Protein AF-A0A2H9ZWW2-F1 (afdb_monomer)

pLDDT: mean 85.23, std 13.48, range [45.06, 98.12]

Radius of gyration: 64.16 Å; Cα contacts (8 Å, |Δi|>4): 33; chains: 1; bounding box: 89×17×191 Å

Foldseek 3Di:
DAPVVVVVLVVVLVVLVVLLVVDDLVNLCVVPVVDDPVVSVVVVVVVNVVSVVVSVVVNVVVVVVCVVVVVVVVNVVVVVVVVVVVVVVVVVVVVVVVVVVVVVVVVVVVVVVVVVVVVVVVVVVVVVVVVVVVVVVCVVVDPVVVVVVVVVVVVVVVVVVVVVVVVVVVVVVVVVVVVVVVDDDD

Organism: NCBI:txid1088818

Mean predicted aligned error: 17.19 Å

Secondary structure (DSSP, 8-state):
--HHHHHHHHHHHHHHHGGGGSS-HHHHHHHTTTS-HHHHHHHHHHHHHHHHHHHHHHHHHHHHHHHHTTHHHHHHHHHHHHHHHHHHHHHHHHHHHHHHHHHHHHHHHHHHHHHHHHHHHHHHHHHHHHHHHHHHHHHHT-HHHHHHHHHHHHHHHHHHHHHHHHHHHHHHHHHHHHHHTT----

Structure (mmCIF, N/CA/C/O backbone):
data_AF-A0A2H9ZWW2-F1
#
_entry.id   AF-A0A2H9ZWW2-F1
#
loop_
_atom_site.group_PDB
_atom_site.id
_atom_site.type_symbol
_atom_site.label_atom_id
_atom_site.label_alt_id
_atom_site.label_comp_id
_atom_site.label_asym_id
_atom_site.label_entity_id
_atom_site.label_seq_id
_atom_site.pdbx_PDB_ins_code
_atom_site.Cartn_x
_atom_site.Cartn_y
_atom_site.Cartn_z
_atom_site.occupancy
_atom_site.B_iso_or_equiv
_atom_site.auth_seq_id
_atom_site.auth_comp_id
_atom_site.auth_asym_id
_atom_site.auth_atom_id
_atom_site.pdbx_PDB_model_num
ATOM 1 N N . MET A 1 1 ? -6.028 8.266 -13.340 1.00 62.19 1 MET A N 1
ATOM 2 C CA . MET A 1 1 ? -4.595 8.023 -13.589 1.00 62.19 1 MET A CA 1
ATOM 3 C C . MET A 1 1 ? -3.943 7.743 -12.260 1.00 62.19 1 MET A C 1
ATOM 5 O O . MET A 1 1 ? -3.610 8.671 -11.531 1.00 62.19 1 MET A O 1
ATOM 9 N N . SER A 1 2 ? -3.840 6.458 -11.959 1.00 81.00 2 SER A N 1
ATOM 10 C CA . SER A 1 2 ? -3.313 5.947 -10.711 1.00 81.00 2 SER A CA 1
ATOM 11 C C . SER A 1 2 ? -1.908 6.455 -10.416 1.00 81.00 2 SER A C 1
ATOM 13 O O . SER A 1 2 ? -1.050 6.492 -11.306 1.00 81.00 2 SER A O 1
ATOM 15 N N . SER A 1 3 ? -1.674 6.804 -9.151 1.00 85.81 3 SER A N 1
ATOM 16 C CA . SER A 1 3 ? -0.364 7.227 -8.640 1.00 85.81 3 SER A CA 1
ATOM 17 C C . SER A 1 3 ? 0.725 6.189 -8.948 1.00 85.81 3 SER A C 1
ATOM 19 O O . SER A 1 3 ? 1.793 6.529 -9.457 1.00 85.81 3 SER A O 1
ATOM 21 N N . GLN A 1 4 ? 0.399 4.906 -8.787 1.00 87.81 4 GLN A N 1
ATOM 22 C CA . GLN A 1 4 ? 1.305 3.782 -9.029 1.00 87.81 4 GLN A CA 1
ATOM 23 C C . GLN A 1 4 ? 1.720 3.646 -10.499 1.00 87.81 4 GLN A C 1
ATOM 25 O O . GLN A 1 4 ? 2.872 3.332 -10.802 1.00 87.81 4 GLN A O 1
ATOM 30 N N . PHE A 1 5 ? 0.800 3.899 -11.436 1.00 90.62 5 PHE A N 1
ATOM 31 C CA . PHE A 1 5 ? 1.134 3.839 -12.859 1.00 90.62 5 PHE A CA 1
ATOM 32 C C . PHE A 1 5 ? 2.065 4.992 -13.261 1.00 90.62 5 PHE A C 1
ATOM 34 O O . PHE A 1 5 ? 2.992 4.804 -14.053 1.00 90.62 5 PHE A O 1
ATOM 41 N N . ILE A 1 6 ? 1.838 6.191 -12.717 1.00 91.94 6 ILE A N 1
ATOM 42 C CA . ILE A 1 6 ? 2.705 7.350 -12.970 1.00 91.94 6 ILE A CA 1
ATOM 43 C C . ILE A 1 6 ? 4.135 7.038 -12.514 1.00 91.94 6 ILE A C 1
ATOM 45 O O . ILE A 1 6 ? 5.087 7.298 -13.258 1.00 91.94 6 ILE A O 1
ATOM 49 N N . ASP A 1 7 ? 4.281 6.415 -11.346 1.00 93.75 7 ASP A N 1
ATOM 50 C CA . ASP A 1 7 ? 5.576 5.989 -10.820 1.00 93.75 7 ASP A CA 1
ATOM 51 C C . ASP A 1 7 ? 6.234 4.906 -11.684 1.00 93.75 7 ASP A C 1
ATOM 53 O O . ASP A 1 7 ? 7.431 4.999 -11.975 1.00 93.75 7 ASP A O 1
ATOM 57 N N . LEU A 1 8 ? 5.467 3.926 -12.175 1.00 93.81 8 LEU A N 1
ATOM 58 C CA . LEU A 1 8 ? 5.958 2.921 -13.124 1.00 93.81 8 LEU A CA 1
ATOM 59 C C . LEU A 1 8 ? 6.498 3.570 -14.406 1.00 93.81 8 LEU A C 1
ATOM 61 O O . LEU A 1 8 ? 7.628 3.296 -14.813 1.00 93.81 8 LEU A O 1
ATOM 65 N N . LYS A 1 9 ? 5.721 4.463 -15.030 1.00 93.75 9 LYS A N 1
ATOM 66 C CA . LYS A 1 9 ? 6.111 5.160 -16.265 1.00 93.75 9 LYS A CA 1
ATOM 67 C C . LYS A 1 9 ? 7.356 6.020 -16.059 1.00 93.75 9 LYS A C 1
ATOM 69 O O . LYS A 1 9 ? 8.250 6.040 -16.905 1.00 93.75 9 LYS A O 1
ATOM 74 N N . LYS A 1 10 ? 7.435 6.721 -14.927 1.00 94.31 10 LYS A N 1
ATOM 75 C CA . LYS A 1 10 ? 8.611 7.511 -14.550 1.00 94.31 10 LYS A CA 1
ATOM 76 C C . LYS A 1 10 ? 9.840 6.619 -14.375 1.00 94.31 10 LYS A C 1
ATOM 78 O O . LYS A 1 10 ? 10.901 6.948 -14.899 1.00 94.31 10 LYS A O 1
ATOM 83 N N . SER A 1 11 ? 9.683 5.490 -13.689 1.00 94.81 11 SER A N 1
ATOM 84 C CA . SER A 1 11 ? 10.767 4.534 -13.452 1.00 94.81 11 SER A CA 1
ATOM 85 C C . SER A 1 11 ? 11.278 3.946 -14.764 1.00 94.81 11 SER A C 1
ATOM 87 O O . SER A 1 11 ? 12.480 3.969 -15.006 1.00 94.81 11 SER A O 1
ATOM 89 N N . PHE A 1 12 ? 10.375 3.530 -15.658 1.00 95.31 12 PHE A N 1
ATOM 90 C CA . PHE A 1 12 ? 10.728 3.050 -16.994 1.00 95.31 12 PHE A CA 1
ATOM 91 C C . PHE A 1 12 ? 11.546 4.083 -17.780 1.00 95.31 12 PHE A C 1
ATOM 93 O O . PHE A 1 12 ? 12.620 3.749 -18.274 1.00 95.31 12 PHE A O 1
ATOM 100 N N . ARG A 1 13 ? 11.089 5.345 -17.834 1.00 93.38 13 ARG A N 1
ATOM 101 C CA . ARG A 1 13 ? 11.807 6.444 -18.507 1.00 93.38 13 ARG A CA 1
ATOM 102 C C . ARG A 1 13 ? 13.219 6.644 -17.964 1.00 93.38 13 ARG A C 1
ATOM 104 O O . ARG A 1 13 ? 14.163 6.759 -18.736 1.00 93.38 13 ARG A O 1
ATOM 111 N N . ILE A 1 14 ? 13.372 6.646 -16.641 1.00 92.50 14 ILE A N 1
ATOM 112 C CA . ILE A 1 14 ? 14.689 6.767 -16.002 1.00 92.50 14 ILE A CA 1
ATOM 113 C C . ILE A 1 14 ? 15.577 5.573 -16.376 1.00 92.50 14 ILE A C 1
ATOM 115 O O . ILE A 1 14 ? 16.741 5.758 -16.728 1.00 92.50 14 ILE A O 1
ATOM 119 N N . SER A 1 15 ? 15.037 4.350 -16.349 1.00 92.31 15 SER A N 1
ATOM 120 C CA . SER A 1 15 ? 15.794 3.146 -16.697 1.00 92.31 15 SER A CA 1
ATOM 121 C C . SER A 1 15 ? 16.287 3.170 -18.142 1.00 92.31 15 SER A C 1
ATOM 123 O O . SER A 1 15 ? 17.460 2.894 -18.379 1.00 92.31 15 SER A O 1
ATOM 125 N N . ILE A 1 16 ? 15.448 3.541 -19.111 1.00 93.62 16 ILE A N 1
ATOM 126 C CA . ILE A 1 16 ? 15.867 3.601 -20.522 1.00 93.62 16 ILE A CA 1
ATOM 127 C C . ILE A 1 16 ? 16.794 4.784 -20.816 1.00 93.62 16 ILE A C 1
ATOM 129 O O . ILE A 1 16 ? 17.603 4.700 -21.738 1.00 93.62 16 ILE A O 1
ATOM 133 N N . GLN A 1 17 ? 16.735 5.864 -20.030 1.00 90.25 17 GLN A N 1
ATOM 134 C CA . GLN A 1 17 ? 17.628 7.011 -20.189 1.00 90.25 17 GLN A CA 1
ATOM 135 C C . GLN A 1 17 ? 19.096 6.612 -19.994 1.00 90.25 17 GLN A C 1
ATOM 137 O O . GLN A 1 17 ? 19.975 7.190 -20.631 1.00 90.25 17 GLN A O 1
ATOM 142 N N . SER A 1 18 ? 19.362 5.570 -19.198 1.00 88.06 18 SER A N 1
ATOM 143 C CA . SER A 1 18 ? 20.707 5.002 -19.046 1.00 88.06 18 SER A CA 1
ATOM 144 C C . SER A 1 18 ? 21.324 4.528 -20.371 1.00 88.06 18 SER A C 1
ATOM 146 O O . SER A 1 18 ? 22.544 4.580 -20.516 1.00 88.06 18 SER A O 1
ATOM 148 N N . LEU A 1 19 ? 20.511 4.160 -21.375 1.00 84.69 19 LEU A N 1
ATOM 149 C CA . LEU A 1 19 ? 20.989 3.779 -22.710 1.00 84.69 19 LEU A CA 1
ATOM 150 C C . LEU A 1 19 ? 21.718 4.930 -23.409 1.00 84.69 19 LEU A C 1
ATOM 152 O O . LEU A 1 19 ? 22.696 4.691 -24.111 1.00 84.69 19 LEU A O 1
ATOM 156 N N . LEU A 1 20 ? 21.283 6.178 -23.189 1.00 85.62 20 LEU A N 1
ATOM 157 C CA . LEU A 1 20 ? 21.919 7.373 -23.761 1.00 85.62 20 LEU A CA 1
ATOM 158 C C . LEU A 1 20 ? 23.324 7.617 -23.204 1.00 85.62 20 LEU A C 1
ATOM 160 O O . LEU A 1 20 ? 24.102 8.344 -23.817 1.00 85.62 20 LEU A O 1
ATOM 164 N N . THR A 1 21 ? 23.638 7.016 -22.060 1.00 84.06 21 THR A N 1
ATOM 165 C CA . THR A 1 21 ? 24.919 7.152 -21.361 1.00 84.06 21 THR A CA 1
ATOM 166 C C . THR A 1 21 ? 25.701 5.840 -21.290 1.00 84.06 21 THR A C 1
ATOM 168 O O . THR A 1 21 ? 26.760 5.808 -20.676 1.00 84.06 21 THR A O 1
ATOM 171 N N . ALA A 1 22 ? 25.186 4.756 -21.879 1.00 84.00 22 ALA A N 1
ATOM 172 C CA . ALA A 1 22 ? 25.756 3.416 -21.737 1.00 84.00 22 ALA A CA 1
ATOM 173 C C . ALA A 1 22 ? 27.033 3.199 -22.558 1.00 84.00 22 ALA A C 1
ATOM 175 O O . ALA A 1 22 ? 27.825 2.330 -22.208 1.00 84.00 22 ALA A O 1
ATOM 176 N N . LEU A 1 23 ? 27.226 3.960 -23.642 1.00 85.25 23 LEU A N 1
ATOM 177 C CA . LEU A 1 23 ? 28.443 3.910 -24.448 1.00 85.25 23 LEU A CA 1
ATOM 178 C C . LEU A 1 23 ? 29.159 5.255 -24.416 1.00 85.25 23 LEU A C 1
ATOM 180 O O . LEU A 1 23 ? 28.604 6.275 -24.832 1.00 85.25 23 LEU A O 1
ATOM 184 N N . SER A 1 24 ? 30.406 5.235 -23.957 1.00 90.00 24 SER A N 1
ATOM 185 C CA . SER A 1 24 ? 31.312 6.369 -24.061 1.00 90.00 24 SER A CA 1
ATOM 186 C C . SER A 1 24 ? 31.979 6.418 -25.435 1.00 90.00 24 SER A C 1
ATOM 188 O O . SER A 1 24 ? 31.944 5.477 -26.236 1.00 90.00 24 SER A O 1
ATOM 190 N N . LYS A 1 25 ? 32.630 7.543 -25.713 1.00 90.44 25 LYS A N 1
ATOM 191 C CA . LYS A 1 25 ? 33.433 7.705 -26.921 1.00 90.44 25 LYS A CA 1
ATOM 192 C C . LYS A 1 25 ? 34.638 6.763 -26.910 1.00 90.44 25 LYS A C 1
ATOM 194 O O . LYS A 1 25 ? 34.998 6.201 -27.944 1.00 90.44 25 LYS A O 1
ATOM 199 N N . GLU A 1 26 ? 35.233 6.571 -25.741 1.00 92.81 26 GLU A N 1
ATOM 200 C CA . GLU A 1 26 ? 36.371 5.695 -25.494 1.00 92.81 26 GLU A CA 1
ATOM 201 C C . GLU A 1 26 ? 36.012 4.235 -25.789 1.00 92.81 26 GLU A C 1
ATOM 203 O O . GLU A 1 26 ? 36.798 3.541 -26.434 1.00 92.81 26 GLU A O 1
ATOM 208 N N . ASP A 1 27 ? 34.797 3.806 -25.430 1.00 91.25 27 ASP A N 1
ATOM 209 C CA . ASP A 1 27 ? 34.291 2.464 -25.744 1.00 91.25 27 ASP A CA 1
ATOM 210 C C . ASP A 1 27 ? 34.224 2.231 -27.260 1.00 91.25 27 ASP A C 1
ATOM 212 O O . ASP A 1 27 ? 34.665 1.194 -27.759 1.00 91.25 27 ASP A O 1
ATOM 216 N N . VAL A 1 28 ? 33.743 3.223 -28.022 1.00 88.31 28 VAL A N 1
ATOM 217 C CA . VAL A 1 28 ? 33.706 3.158 -29.495 1.00 88.31 28 VAL A CA 1
ATOM 218 C C . VAL A 1 28 ? 35.120 3.142 -30.075 1.00 88.31 28 VAL A C 1
ATOM 220 O O . VAL A 1 28 ? 35.435 2.333 -30.948 1.00 88.31 28 VAL A O 1
ATOM 223 N N . HIS A 1 29 ? 36.002 4.016 -29.594 1.00 91.50 29 HIS A N 1
ATOM 224 C CA . HIS A 1 29 ? 37.373 4.103 -30.098 1.00 91.50 29 HIS A CA 1
ATOM 225 C C . HIS A 1 29 ? 38.178 2.828 -29.805 1.00 91.50 29 HIS A C 1
ATOM 227 O O . HIS A 1 29 ? 38.981 2.416 -30.649 1.00 91.50 29 HIS A O 1
ATOM 233 N N . GLY A 1 30 ? 37.941 2.198 -28.651 1.00 92.56 30 GLY A N 1
ATOM 234 C CA . GLY A 1 30 ? 38.509 0.907 -28.275 1.00 92.56 30 GLY A CA 1
ATOM 235 C C . GLY A 1 30 ? 37.967 -0.241 -29.126 1.00 92.56 30 GLY A C 1
ATOM 236 O O . GLY A 1 30 ? 38.753 -1.027 -29.656 1.00 92.56 30 GLY A O 1
ATOM 237 N N . ALA A 1 31 ? 36.646 -0.302 -29.330 1.00 92.94 31 ALA A N 1
ATOM 238 C CA . ALA A 1 31 ? 36.000 -1.340 -30.138 1.00 92.94 31 ALA A CA 1
ATOM 239 C C . ALA A 1 31 ? 36.441 -1.317 -31.612 1.00 92.94 31 ALA A C 1
ATOM 241 O O . ALA A 1 31 ? 36.596 -2.366 -32.233 1.00 92.94 31 ALA A O 1
ATOM 242 N N . PHE A 1 32 ? 36.695 -0.129 -32.167 1.00 91.81 32 PHE A N 1
ATOM 243 C CA . PHE A 1 32 ? 37.099 0.053 -33.562 1.00 91.81 32 PHE A CA 1
ATOM 244 C C . PHE A 1 32 ? 38.583 0.411 -33.709 1.00 91.81 32 PHE A C 1
ATOM 246 O O . PHE A 1 32 ? 38.938 1.198 -34.582 1.00 91.81 32 PHE A O 1
ATOM 253 N N . SER A 1 33 ? 39.471 -0.161 -32.889 1.00 91.62 33 SER A N 1
ATOM 254 C CA . SER A 1 33 ? 40.891 0.231 -32.781 1.00 91.62 33 SER A CA 1
ATOM 255 C C . SER A 1 33 ? 41.657 0.315 -34.112 1.00 91.62 33 SER A C 1
ATOM 257 O O . SER A 1 33 ? 42.447 1.246 -34.277 1.00 91.62 33 SER A O 1
ATOM 259 N N . MET A 1 34 ? 41.368 -0.570 -35.073 1.00 93.00 34 MET A N 1
ATOM 260 C CA . MET A 1 34 ? 41.999 -0.612 -36.404 1.00 93.00 34 MET A CA 1
ATOM 261 C C . MET A 1 34 ? 41.565 0.505 -37.369 1.00 93.00 34 MET A C 1
ATOM 263 O O . MET A 1 34 ? 42.207 0.697 -38.397 1.00 93.00 34 MET A O 1
ATOM 267 N N . HIS A 1 35 ? 40.500 1.243 -37.054 1.00 90.62 35 HIS A N 1
ATOM 268 C CA . HIS A 1 35 ? 39.991 2.326 -37.897 1.00 90.62 35 HIS A CA 1
ATOM 269 C C . HIS A 1 35 ? 40.728 3.645 -37.635 1.00 90.62 35 HIS A C 1
ATOM 271 O O . HIS A 1 35 ? 41.283 3.884 -36.553 1.00 90.62 35 HIS A O 1
ATOM 277 N N . THR A 1 36 ? 40.694 4.543 -38.617 1.00 95.12 36 THR A N 1
ATOM 278 C CA . THR A 1 36 ? 41.211 5.907 -38.478 1.00 95.12 36 THR A CA 1
ATOM 279 C C . THR A 1 36 ? 40.400 6.698 -37.448 1.00 95.12 36 THR A C 1
ATOM 281 O O . THR A 1 36 ? 39.240 6.395 -37.161 1.00 95.12 36 THR A O 1
ATOM 284 N N . ASN A 1 37 ? 40.985 7.764 -36.896 1.00 92.25 37 ASN A N 1
ATOM 285 C CA . ASN A 1 37 ? 40.255 8.627 -35.963 1.00 92.25 37 ASN A CA 1
ATOM 286 C C . ASN A 1 37 ? 39.016 9.264 -36.612 1.00 92.25 37 ASN A C 1
ATOM 288 O O . ASN A 1 37 ? 37.983 9.360 -35.962 1.00 92.25 37 ASN A O 1
ATOM 292 N N . ALA A 1 38 ? 39.077 9.638 -37.893 1.00 94.00 38 ALA A N 1
ATOM 293 C CA . ALA A 1 38 ? 37.930 10.211 -38.598 1.00 94.00 38 ALA A CA 1
ATOM 294 C C . ALA A 1 38 ? 36.752 9.223 -38.705 1.00 94.00 38 ALA A C 1
ATOM 296 O O . ALA A 1 38 ? 35.603 9.603 -38.474 1.00 94.00 38 ALA A O 1
ATOM 297 N N . GLU A 1 39 ? 37.033 7.950 -38.996 1.00 94.00 39 GLU A N 1
ATOM 298 C CA . GLU A 1 39 ? 36.020 6.888 -39.036 1.00 94.00 39 GLU A CA 1
ATOM 299 C C . GLU A 1 39 ? 35.422 6.633 -37.650 1.00 94.00 39 GLU A C 1
ATOM 301 O O . GLU A 1 39 ? 34.202 6.551 -37.521 1.00 94.00 39 GLU A O 1
ATOM 306 N N . LYS A 1 40 ? 36.252 6.594 -36.600 1.00 94.31 40 LYS A N 1
ATOM 307 C CA . LYS A 1 40 ? 35.799 6.426 -35.208 1.00 94.31 40 LYS A CA 1
ATOM 308 C C . LYS A 1 40 ? 34.865 7.553 -34.758 1.00 94.31 40 LYS A C 1
ATOM 310 O O . LYS A 1 40 ? 33.811 7.279 -34.187 1.00 94.31 40 LYS A O 1
ATOM 315 N N . GLU A 1 41 ? 35.189 8.809 -35.074 1.00 93.25 41 GLU A N 1
ATOM 316 C CA . GLU A 1 41 ? 34.309 9.951 -34.782 1.00 93.25 41 GLU A CA 1
ATOM 317 C C . GLU A 1 41 ? 32.980 9.863 -35.543 1.00 93.25 41 GLU A C 1
ATOM 319 O O . GLU A 1 41 ? 31.921 10.175 -34.992 1.00 93.25 41 GLU A O 1
ATOM 324 N N . CYS A 1 42 ? 33.022 9.439 -36.810 1.00 94.38 42 CYS A N 1
ATOM 325 C CA . CYS A 1 42 ? 31.823 9.238 -37.619 1.00 94.38 42 CYS A CA 1
ATOM 326 C C . CYS A 1 42 ? 30.927 8.142 -37.016 1.00 94.38 42 CYS A C 1
ATOM 328 O O . CYS A 1 42 ? 29.728 8.358 -36.827 1.00 94.38 42 CYS A O 1
ATOM 330 N N . LEU A 1 43 ? 31.517 7.008 -36.626 1.00 93.50 43 LEU A N 1
ATOM 331 C CA . LEU A 1 43 ? 30.823 5.895 -35.975 1.00 93.50 43 LEU A CA 1
ATOM 332 C C . LEU A 1 43 ? 30.214 6.300 -34.631 1.00 93.50 43 LEU A C 1
ATOM 334 O O . LEU A 1 43 ? 29.055 5.987 -34.374 1.00 93.50 43 LEU A O 1
ATOM 338 N N . HIS A 1 44 ? 30.942 7.048 -33.799 1.00 92.69 44 HIS A N 1
ATOM 339 C CA . HIS A 1 44 ? 30.420 7.554 -32.529 1.00 92.69 44 HIS A CA 1
ATOM 340 C C . HIS A 1 44 ? 29.204 8.475 -32.738 1.00 92.69 44 HIS A C 1
ATOM 342 O O . HIS A 1 44 ? 28.193 8.347 -32.047 1.00 92.69 44 HIS A O 1
ATOM 348 N N . ARG A 1 45 ? 29.244 9.364 -33.742 1.00 92.75 45 ARG A N 1
ATOM 349 C CA . ARG A 1 45 ? 28.091 10.212 -34.099 1.00 92.75 45 ARG A CA 1
ATOM 350 C C . ARG A 1 45 ? 26.900 9.392 -34.590 1.00 92.75 45 ARG A C 1
ATOM 352 O O . ARG A 1 45 ? 25.776 9.662 -34.170 1.00 92.75 45 ARG A O 1
ATOM 359 N N . LEU A 1 46 ? 27.138 8.403 -35.454 1.00 93.75 46 LEU A N 1
ATOM 360 C CA . LEU A 1 46 ? 26.096 7.499 -35.945 1.00 93.75 46 LEU A CA 1
ATOM 361 C C . LEU A 1 46 ? 25.451 6.735 -34.783 1.00 93.75 46 LEU A C 1
ATOM 363 O O . LEU A 1 46 ? 24.228 6.669 -34.686 1.00 93.75 46 LEU A O 1
ATOM 367 N N . LEU A 1 47 ? 26.266 6.220 -33.865 1.00 91.88 47 LEU A N 1
ATOM 368 C CA . LEU A 1 47 ? 25.804 5.502 -32.689 1.00 91.88 47 LEU A CA 1
ATOM 369 C C . LEU A 1 47 ? 24.913 6.380 -31.802 1.00 91.88 47 LEU A C 1
ATOM 371 O O . LEU A 1 47 ? 23.835 5.939 -31.416 1.00 91.88 47 LEU A O 1
ATOM 375 N N . ILE A 1 48 ? 25.298 7.632 -31.533 1.00 91.62 48 ILE A N 1
ATOM 376 C CA . ILE A 1 48 ? 24.452 8.571 -30.776 1.00 91.62 48 ILE A CA 1
ATOM 377 C C . ILE A 1 48 ? 23.077 8.729 -31.441 1.00 91.62 48 ILE A C 1
ATOM 379 O O . ILE A 1 48 ? 22.059 8.768 -30.749 1.00 91.62 48 ILE A O 1
ATOM 383 N N . LEU A 1 49 ? 23.025 8.822 -32.775 1.00 93.12 49 LEU A N 1
ATOM 384 C CA . LEU A 1 49 ? 21.758 8.921 -33.506 1.00 93.12 49 LEU A CA 1
ATOM 385 C C . LEU A 1 49 ? 20.916 7.650 -33.353 1.00 93.12 49 LEU A C 1
ATOM 387 O O . LEU A 1 49 ? 19.716 7.748 -33.093 1.00 93.12 49 LEU A O 1
ATOM 391 N N . VAL A 1 50 ? 21.539 6.473 -33.453 1.00 93.00 50 VAL A N 1
ATOM 392 C CA . VAL A 1 50 ? 20.867 5.179 -33.267 1.00 93.00 50 VAL A CA 1
ATOM 393 C C . VAL A 1 50 ? 20.321 5.043 -31.848 1.00 93.00 50 VAL A C 1
ATOM 395 O O . VAL A 1 50 ? 19.154 4.698 -31.684 1.00 93.00 50 VAL A O 1
ATOM 398 N N . ILE A 1 51 ? 21.113 5.368 -30.824 1.00 92.06 51 ILE A N 1
ATOM 399 C CA . ILE A 1 51 ? 20.680 5.279 -29.423 1.00 92.06 51 ILE A CA 1
ATOM 400 C C . ILE A 1 51 ? 19.517 6.245 -29.158 1.00 92.06 51 ILE A C 1
ATOM 402 O O . ILE A 1 51 ? 18.537 5.861 -28.522 1.00 92.06 51 ILE A O 1
ATOM 406 N N . LYS A 1 52 ? 19.564 7.474 -29.689 1.00 91.69 52 LYS A N 1
ATOM 407 C CA . LYS A 1 52 ? 18.446 8.430 -29.581 1.00 91.69 52 LYS A CA 1
ATOM 408 C C . LYS A 1 52 ? 17.170 7.913 -30.247 1.00 91.69 52 LYS A C 1
ATOM 410 O O . LYS A 1 52 ? 16.090 8.043 -29.672 1.00 91.69 52 LYS A O 1
ATOM 415 N N . ALA A 1 53 ? 17.283 7.330 -31.440 1.00 93.88 53 ALA A N 1
ATOM 416 C CA . ALA A 1 53 ? 16.144 6.745 -32.142 1.00 93.88 53 ALA A CA 1
ATOM 417 C C . ALA A 1 53 ? 15.569 5.536 -31.386 1.00 93.88 53 ALA A C 1
ATOM 419 O O . ALA A 1 53 ? 14.353 5.431 -31.236 1.00 93.88 53 ALA A O 1
ATOM 420 N N . LEU A 1 54 ? 16.436 4.666 -30.857 1.00 93.25 54 LEU A N 1
ATOM 421 C CA . LEU A 1 54 ? 16.049 3.516 -30.043 1.00 93.25 54 LEU A CA 1
ATOM 422 C C . LEU A 1 54 ? 15.329 3.949 -28.762 1.00 93.25 54 LEU A C 1
ATOM 424 O O . LEU A 1 54 ? 14.260 3.424 -28.470 1.00 93.25 54 LEU A O 1
ATOM 428 N N . HIS A 1 55 ? 15.873 4.929 -28.034 1.00 93.88 55 HIS A N 1
ATOM 429 C CA . HIS A 1 55 ? 15.254 5.484 -26.828 1.00 93.88 55 HIS A CA 1
ATOM 430 C C . HIS A 1 55 ? 13.819 5.944 -27.100 1.00 93.88 55 HIS A C 1
ATOM 432 O O . HIS A 1 55 ? 12.890 5.519 -26.419 1.00 93.88 55 HIS A O 1
ATOM 438 N N . LYS A 1 56 ? 13.630 6.761 -28.144 1.00 92.62 56 LYS A N 1
ATOM 439 C CA . LYS A 1 56 ? 12.306 7.251 -28.541 1.00 92.62 56 LYS A CA 1
ATOM 440 C C . LYS A 1 56 ? 11.357 6.108 -28.925 1.00 92.62 56 LYS A C 1
ATOM 442 O O . LYS A 1 56 ? 10.215 6.095 -28.480 1.00 92.62 56 LYS A O 1
ATOM 447 N N . ASN A 1 57 ? 11.828 5.141 -29.712 1.00 94.94 57 ASN A N 1
ATOM 448 C CA . ASN A 1 57 ? 11.016 3.995 -30.129 1.00 94.94 57 ASN A CA 1
ATOM 449 C C . ASN A 1 57 ? 10.547 3.163 -28.923 1.00 94.94 57 ASN A C 1
ATOM 451 O O . ASN A 1 57 ? 9.382 2.782 -28.851 1.00 94.94 57 ASN A O 1
ATOM 455 N N . LEU A 1 58 ? 11.428 2.930 -27.947 1.00 95.38 58 LEU A N 1
ATOM 456 C CA . LEU A 1 58 ? 11.083 2.205 -26.726 1.00 95.38 58 LEU A CA 1
ATOM 457 C C . LEU A 1 58 ? 10.031 2.945 -25.888 1.00 95.38 58 LEU A C 1
ATOM 459 O O . LEU A 1 58 ? 9.120 2.298 -25.377 1.00 95.38 58 LEU A O 1
ATOM 463 N N . GLU A 1 59 ? 10.118 4.276 -25.772 1.00 94.25 59 GLU A N 1
ATOM 464 C CA . GLU A 1 59 ? 9.086 5.083 -25.103 1.00 94.25 59 GLU A CA 1
ATOM 465 C C . GLU A 1 59 ? 7.728 4.975 -25.797 1.00 94.25 59 GLU A C 1
ATOM 467 O O . GLU A 1 59 ? 6.713 4.755 -25.136 1.00 94.25 59 GLU A O 1
ATOM 472 N N . GLU A 1 60 ? 7.708 5.110 -27.123 1.00 95.50 60 GLU A N 1
ATOM 473 C CA . GLU A 1 60 ? 6.483 5.024 -27.923 1.00 95.50 60 GLU A CA 1
ATOM 474 C C . GLU A 1 60 ? 5.865 3.625 -27.848 1.00 95.50 60 GLU A C 1
ATOM 476 O O . GLU A 1 60 ? 4.659 3.493 -27.638 1.00 95.50 60 GLU A O 1
ATOM 481 N N . LYS A 1 61 ? 6.687 2.573 -27.946 1.00 96.25 61 LYS A N 1
ATOM 482 C CA . LYS A 1 61 ? 6.235 1.183 -27.834 1.00 96.25 61 LYS A CA 1
ATOM 483 C C . LYS A 1 61 ? 5.684 0.872 -26.446 1.00 96.25 61 LYS A C 1
ATOM 485 O O . LYS A 1 61 ? 4.659 0.206 -26.344 1.00 96.25 61 LYS A O 1
ATOM 490 N N . PHE A 1 62 ? 6.342 1.345 -25.388 1.00 95.88 62 PHE A N 1
ATOM 491 C CA . PHE A 1 62 ? 5.843 1.179 -24.025 1.00 95.88 62 PHE A CA 1
ATOM 492 C C . PHE A 1 62 ? 4.468 1.829 -23.859 1.00 95.88 62 PHE A C 1
ATOM 494 O O . PHE A 1 62 ? 3.546 1.187 -23.361 1.00 95.88 62 PHE A O 1
ATOM 501 N N . GLU A 1 63 ? 4.307 3.072 -24.323 1.00 94.31 63 GLU A N 1
ATOM 502 C CA . GLU A 1 63 ? 3.024 3.769 -24.230 1.00 94.31 63 GLU A CA 1
ATOM 503 C C . GLU A 1 63 ? 1.927 3.042 -25.016 1.00 94.31 63 GLU A C 1
ATOM 505 O O . GLU A 1 63 ? 0.829 2.842 -24.496 1.00 94.31 63 GLU A O 1
ATOM 510 N N . PHE A 1 64 ? 2.246 2.600 -26.236 1.00 96.50 64 PHE A N 1
ATOM 511 C CA . PHE A 1 64 ? 1.334 1.842 -27.084 1.00 96.50 64 PHE A CA 1
ATOM 512 C C . PHE A 1 64 ? 0.866 0.549 -26.405 1.00 96.50 64 PHE A C 1
ATOM 514 O O . PHE A 1 64 ? -0.335 0.334 -26.282 1.00 96.50 64 PHE A O 1
ATOM 521 N N . GLU A 1 65 ? 1.785 -0.272 -25.892 1.00 96.06 65 GLU A N 1
ATOM 522 C CA . GLU A 1 65 ? 1.447 -1.533 -25.214 1.00 96.06 65 GLU A CA 1
ATOM 523 C C . GLU A 1 65 ? 0.635 -1.292 -23.933 1.00 96.06 65 GLU A C 1
ATOM 525 O O . GLU A 1 65 ? -0.311 -2.028 -23.640 1.00 96.06 65 GLU A O 1
ATOM 530 N N . CYS A 1 66 ? 0.963 -0.246 -23.163 1.00 95.06 66 CYS A N 1
ATOM 531 C CA . CYS A 1 66 ? 0.188 0.132 -21.982 1.00 95.06 66 CYS A CA 1
ATOM 532 C C . CYS A 1 66 ? -1.244 0.549 -22.337 1.00 95.06 66 CYS A C 1
ATOM 534 O O . CYS A 1 66 ? -2.176 0.230 -21.593 1.00 95.06 66 CYS A O 1
ATOM 536 N N . GLN A 1 67 ? -1.423 1.259 -23.452 1.00 94.00 67 GLN A N 1
ATOM 537 C CA . GLN A 1 67 ? -2.733 1.665 -23.944 1.00 94.00 67 GLN A CA 1
ATOM 538 C C . GLN A 1 67 ? -3.517 0.473 -24.508 1.00 94.00 67 GLN A C 1
ATOM 540 O O . GLN A 1 67 ? -4.667 0.271 -24.120 1.00 94.00 67 GLN A O 1
ATOM 545 N N . GLU A 1 68 ? -2.897 -0.337 -25.369 1.00 96.19 68 GLU A N 1
ATOM 546 C CA . GLU A 1 68 ? -3.503 -1.514 -26.003 1.00 96.19 68 GLU A CA 1
ATOM 547 C C . GLU A 1 68 ? -4.013 -2.511 -24.958 1.00 96.19 68 GLU A C 1
ATOM 549 O O . GLU A 1 68 ? -5.153 -2.969 -25.019 1.00 96.19 68 GLU A O 1
ATOM 554 N N . ARG A 1 69 ? -3.198 -2.790 -23.935 1.00 95.19 69 ARG A N 1
ATOM 555 C CA . ARG A 1 69 ? -3.540 -3.727 -22.855 1.00 95.19 69 ARG A CA 1
ATOM 556 C C . ARG A 1 69 ? -4.369 -3.093 -21.739 1.00 95.19 69 ARG A C 1
ATOM 558 O O . ARG A 1 69 ? -4.619 -3.746 -20.729 1.00 95.19 69 ARG A O 1
ATOM 565 N N . GLN A 1 70 ? -4.770 -1.829 -21.892 1.00 94.06 70 GLN A N 1
ATOM 566 C CA . GLN A 1 70 ? -5.543 -1.069 -20.904 1.00 94.06 70 GLN A CA 1
ATOM 567 C C . GLN A 1 70 ? -4.916 -1.083 -19.500 1.00 94.06 70 GLN A C 1
ATOM 569 O O . GLN A 1 70 ? -5.618 -1.087 -18.487 1.00 94.06 70 GLN A O 1
ATOM 574 N N . VAL A 1 71 ? -3.583 -1.069 -19.425 1.00 93.81 71 VAL A N 1
ATOM 575 C CA . VAL A 1 71 ? -2.833 -1.161 -18.162 1.00 93.81 71 VAL A CA 1
ATOM 576 C C . VAL A 1 71 ? -3.269 -0.054 -17.202 1.00 93.81 71 VAL A C 1
ATOM 578 O O . VAL A 1 71 ? -3.495 -0.309 -16.022 1.00 93.81 71 VAL A O 1
ATOM 581 N N . TRP A 1 72 ? -3.508 1.151 -17.725 1.00 90.00 72 TRP A N 1
ATOM 582 C CA . TRP A 1 72 ? -4.056 2.280 -16.971 1.00 90.00 72 TRP A CA 1
ATOM 583 C C . TRP A 1 72 ? -5.363 1.954 -16.239 1.00 90.00 72 TRP A C 1
ATOM 585 O O . TRP A 1 72 ? -5.489 2.246 -15.052 1.00 90.00 72 TRP A O 1
ATOM 595 N N . ALA A 1 73 ? -6.324 1.325 -16.920 1.00 92.44 73 ALA A N 1
ATOM 596 C CA . ALA A 1 73 ? -7.616 0.986 -16.329 1.00 92.44 73 ALA A CA 1
ATOM 597 C C . ALA A 1 73 ? -7.484 -0.099 -15.251 1.00 92.44 73 ALA A C 1
ATOM 599 O O . ALA A 1 73 ? -8.227 -0.088 -14.269 1.00 92.44 73 ALA A O 1
ATOM 600 N N . ILE A 1 74 ? -6.526 -1.018 -15.410 1.00 94.31 74 ILE A N 1
ATOM 601 C CA . ILE A 1 74 ? -6.226 -2.048 -14.409 1.00 94.31 74 ILE A CA 1
ATOM 602 C C . ILE A 1 74 ? -5.683 -1.400 -13.133 1.00 94.31 74 ILE A C 1
ATOM 604 O O . ILE A 1 74 ? -6.186 -1.698 -12.052 1.00 94.31 74 ILE A O 1
ATOM 608 N N . PHE A 1 75 ? -4.715 -0.486 -13.245 1.00 93.75 75 PHE A N 1
ATOM 609 C CA . PHE A 1 75 ? -4.187 0.242 -12.087 1.00 93.75 75 PHE A CA 1
ATOM 610 C C . PHE A 1 75 ? -5.256 1.111 -11.411 1.00 93.75 75 PHE A C 1
ATOM 612 O O . PHE A 1 75 ? -5.401 1.042 -10.193 1.00 93.75 75 PHE A O 1
ATOM 619 N N . ASP A 1 76 ? -6.071 1.844 -12.179 1.00 92.00 76 ASP A N 1
ATOM 620 C CA . ASP A 1 76 ? -7.185 2.631 -11.626 1.00 92.00 76 ASP A CA 1
ATOM 621 C C . ASP A 1 76 ? -8.219 1.732 -10.905 1.00 92.00 76 ASP A C 1
ATOM 623 O O . ASP A 1 76 ? -8.827 2.141 -9.914 1.00 92.00 76 ASP A O 1
ATOM 627 N N . LYS A 1 77 ? -8.434 0.495 -11.378 1.00 93.44 77 LYS A N 1
ATOM 628 C CA . LYS A 1 77 ? -9.302 -0.485 -10.707 1.00 93.44 77 LYS A CA 1
ATOM 629 C C . LYS A 1 77 ? -8.666 -1.030 -9.428 1.00 93.44 77 LYS A C 1
ATOM 631 O O . LYS A 1 77 ? -9.366 -1.165 -8.432 1.00 93.44 77 LYS A O 1
ATOM 636 N N . LEU A 1 78 ? -7.374 -1.353 -9.453 1.00 92.75 78 LEU A N 1
ATOM 637 C CA . LEU A 1 78 ? -6.649 -1.855 -8.284 1.00 92.75 78 LEU A CA 1
ATOM 638 C C . LEU A 1 78 ? -6.614 -0.823 -7.159 1.00 92.75 78 LEU A C 1
ATOM 640 O O . LEU A 1 78 ? -6.917 -1.170 -6.024 1.00 92.75 78 LEU A O 1
ATOM 644 N N . GLU A 1 79 ? -6.310 0.437 -7.471 1.00 91.94 79 GLU A N 1
ATOM 645 C CA . GLU A 1 79 ? -6.307 1.515 -6.478 1.00 91.94 79 GLU A CA 1
ATOM 646 C C . GLU A 1 79 ? -7.689 1.676 -5.837 1.00 91.94 79 GLU A C 1
ATOM 648 O O . GLU A 1 79 ? -7.798 1.730 -4.617 1.00 91.94 79 GLU A O 1
ATOM 653 N N . ARG A 1 80 ? -8.759 1.619 -6.639 1.00 90.88 80 ARG A N 1
ATOM 654 C CA . ARG A 1 80 ? -10.128 1.646 -6.114 1.00 90.88 80 ARG A CA 1
ATOM 655 C C . ARG A 1 80 ? -10.431 0.466 -5.191 1.00 90.88 80 ARG A C 1
ATOM 657 O O . ARG A 1 80 ? -10.952 0.685 -4.108 1.00 90.88 80 ARG A O 1
ATOM 664 N N . LEU A 1 81 ? -10.076 -0.757 -5.592 1.00 90.75 81 LEU A N 1
ATOM 665 C CA . LEU A 1 81 ? -10.294 -1.958 -4.776 1.00 90.75 81 LEU A CA 1
ATOM 666 C C . LEU A 1 81 ? -9.530 -1.901 -3.446 1.00 90.75 81 LEU A C 1
ATOM 668 O O . LEU A 1 81 ? -10.038 -2.355 -2.425 1.00 90.75 81 LEU A O 1
ATOM 672 N N . VAL A 1 82 ? -8.318 -1.344 -3.448 1.00 89.62 82 VAL A N 1
ATOM 673 C CA . VAL A 1 82 ? -7.523 -1.154 -2.227 1.00 89.62 82 VAL A CA 1
ATOM 674 C C . VAL A 1 82 ? -8.192 -0.149 -1.288 1.00 89.62 82 VAL A C 1
ATOM 676 O O . VAL A 1 82 ? -8.233 -0.382 -0.081 1.00 89.62 82 VAL A O 1
ATOM 679 N N . GLU A 1 83 ? -8.739 0.947 -1.813 1.00 89.56 83 GLU A N 1
ATOM 680 C CA . GLU A 1 83 ? -9.469 1.922 -0.994 1.00 89.56 83 GLU A CA 1
ATOM 681 C C . GLU A 1 83 ? -10.819 1.377 -0.494 1.00 89.56 83 GLU A C 1
ATOM 683 O O . GLU A 1 83 ? -11.158 1.571 0.674 1.00 89.56 83 GLU A O 1
ATOM 688 N N . GLU A 1 84 ? -11.551 0.626 -1.322 1.00 88.94 84 GLU A N 1
ATOM 689 C CA . GLU A 1 84 ? -12.779 -0.080 -0.922 1.00 88.94 84 GLU A CA 1
ATOM 690 C C . GLU A 1 84 ? -12.504 -1.071 0.223 1.00 88.94 84 GLU A C 1
ATOM 692 O O . GLU A 1 84 ? -13.174 -1.030 1.254 1.00 88.94 84 GLU A O 1
ATOM 697 N N . GLN A 1 85 ? -11.453 -1.891 0.112 1.00 87.62 85 GLN A N 1
ATOM 698 C CA . GLN A 1 85 ? -11.072 -2.848 1.157 1.00 87.62 85 GLN A CA 1
ATOM 699 C C . GLN A 1 85 ? -10.740 -2.170 2.498 1.00 87.62 85 GLN A C 1
ATOM 701 O O . GLN A 1 85 ? -11.076 -2.692 3.568 1.00 87.62 85 GLN A O 1
ATOM 706 N N . LYS A 1 86 ? -10.064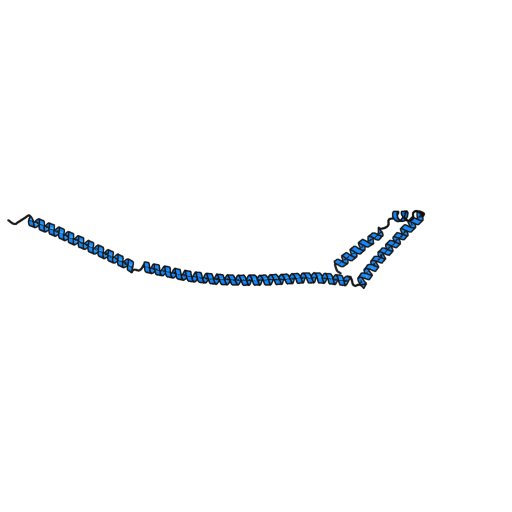 -1.015 2.466 1.00 86.81 86 LYS A N 1
ATOM 707 C CA . LYS A 1 86 ? -9.774 -0.246 3.685 1.00 86.81 86 LYS A CA 1
ATOM 708 C C . LYS A 1 86 ? -11.063 0.233 4.349 1.00 86.81 86 LYS A C 1
ATOM 710 O O . LYS A 1 86 ? -11.178 0.134 5.568 1.00 86.81 86 LYS A O 1
ATOM 715 N N . LEU A 1 87 ? -12.025 0.718 3.564 1.00 84.50 87 LEU A N 1
ATOM 716 C CA . LEU A 1 87 ? -13.307 1.191 4.083 1.00 84.50 87 LEU A CA 1
ATOM 717 C C . LEU A 1 87 ? -14.129 0.053 4.705 1.00 84.50 87 LEU A C 1
ATOM 719 O O . LEU A 1 87 ? -14.672 0.224 5.795 1.00 84.50 87 LEU A O 1
ATOM 723 N N . ASP A 1 88 ? -14.157 -1.120 4.069 1.00 85.06 88 ASP A N 1
ATOM 724 C CA . ASP A 1 88 ? -14.852 -2.303 4.595 1.00 85.06 88 ASP A CA 1
ATOM 725 C C . ASP A 1 88 ? -14.272 -2.767 5.937 1.00 85.06 88 ASP A C 1
ATOM 727 O O . ASP A 1 88 ? -15.013 -3.097 6.865 1.00 85.06 88 ASP A O 1
ATOM 731 N N . THR A 1 89 ? -12.942 -2.748 6.068 1.00 83.69 89 THR A N 1
ATOM 732 C CA . THR A 1 89 ? -12.261 -3.093 7.327 1.00 83.69 89 THR A CA 1
ATOM 733 C C . THR A 1 89 ? -12.654 -2.124 8.445 1.00 83.69 89 THR A C 1
ATOM 735 O O . THR A 1 89 ? -12.975 -2.551 9.552 1.00 83.69 89 THR A O 1
ATOM 738 N N . LEU A 1 90 ? -12.711 -0.823 8.146 1.00 80.75 90 LEU A N 1
ATOM 739 C CA . LEU A 1 90 ? -13.145 0.193 9.109 1.00 80.75 90 LEU A CA 1
ATOM 740 C C . LEU A 1 90 ? -14.612 0.016 9.526 1.00 80.75 90 LEU A C 1
ATOM 742 O O . LEU A 1 90 ? -14.934 0.162 10.703 1.00 80.75 90 LEU A O 1
ATOM 746 N N . HIS A 1 91 ? -15.498 -0.335 8.591 1.00 81.00 91 HIS A N 1
ATOM 747 C CA . HIS A 1 91 ? -16.904 -0.603 8.899 1.00 81.00 91 HIS A CA 1
ATOM 748 C C . HIS A 1 91 ? -17.076 -1.849 9.790 1.00 81.00 91 HIS A C 1
ATOM 750 O O . HIS A 1 91 ? -17.929 -1.875 10.687 1.00 81.00 91 HIS A O 1
ATOM 756 N N . ALA A 1 92 ? -16.261 -2.886 9.568 1.00 84.81 92 ALA A N 1
ATOM 757 C CA . ALA A 1 92 ? -16.236 -4.070 10.422 1.00 84.81 92 ALA A CA 1
ATOM 758 C C . ALA A 1 92 ? -15.789 -3.727 11.855 1.00 84.81 92 ALA A C 1
ATOM 760 O O . ALA A 1 92 ? -16.454 -4.136 12.811 1.00 84.81 92 ALA A O 1
ATOM 761 N N . ASP A 1 93 ? -14.736 -2.920 12.004 1.00 85.38 93 ASP A N 1
ATOM 762 C CA . ASP A 1 93 ? -14.251 -2.452 13.306 1.00 85.38 93 ASP A CA 1
ATOM 763 C C . ASP A 1 93 ? -15.293 -1.587 14.031 1.00 85.38 93 ASP A C 1
ATOM 765 O O . ASP A 1 93 ? -15.542 -1.782 15.223 1.00 85.38 93 ASP A O 1
ATOM 769 N N . GLU A 1 94 ? -15.960 -0.668 13.325 1.00 86.56 94 GLU A N 1
ATOM 770 C CA . GLU A 1 94 ? -17.029 0.162 13.898 1.00 86.56 94 GLU A CA 1
ATOM 771 C C . GLU A 1 94 ? -18.188 -0.698 14.419 1.00 86.56 94 GLU A C 1
ATOM 773 O O . GLU A 1 94 ? -18.674 -0.496 15.538 1.00 86.56 94 GLU A O 1
ATOM 778 N N . THR A 1 95 ? -18.599 -1.697 13.633 1.00 88.06 95 THR A N 1
ATOM 779 C CA . THR A 1 95 ? -19.655 -2.636 14.025 1.00 88.06 95 THR A CA 1
ATOM 780 C C . THR A 1 95 ? -19.244 -3.436 15.260 1.00 88.06 95 THR A C 1
ATOM 782 O O . THR A 1 95 ? -20.007 -3.503 16.222 1.00 88.06 95 THR A O 1
ATOM 785 N N . PHE A 1 96 ? -18.017 -3.963 15.290 1.00 90.38 96 PHE A N 1
ATOM 786 C CA . PHE A 1 96 ? -17.490 -4.698 16.440 1.00 90.38 96 PHE A CA 1
ATOM 787 C C . PHE A 1 96 ? -17.443 -3.841 17.715 1.00 90.38 96 PHE A C 1
ATOM 789 O O . PHE A 1 96 ? -17.869 -4.288 18.782 1.00 90.38 96 PHE A O 1
ATOM 796 N N . ILE A 1 97 ? -16.965 -2.595 17.617 1.00 90.62 97 ILE A N 1
ATOM 797 C CA . ILE A 1 97 ? -16.896 -1.663 18.752 1.00 90.62 97 ILE A CA 1
ATOM 798 C C . ILE A 1 97 ? -18.299 -1.342 19.278 1.00 90.62 97 ILE A C 1
ATOM 800 O O . ILE A 1 97 ? -18.507 -1.315 20.496 1.00 90.62 97 ILE A O 1
ATOM 804 N N . ARG A 1 98 ? -19.268 -1.109 18.385 1.00 91.50 98 ARG A N 1
ATOM 805 C CA . ARG A 1 98 ? -20.666 -0.864 18.759 1.00 91.50 98 ARG A CA 1
ATOM 806 C C . ARG A 1 98 ? -21.260 -2.055 19.511 1.00 91.50 98 ARG A C 1
ATOM 808 O O . ARG A 1 98 ? -21.809 -1.855 20.594 1.00 91.50 98 ARG A O 1
ATOM 815 N N . ASP A 1 99 ? -21.090 -3.267 18.995 1.00 92.44 99 ASP A N 1
ATOM 816 C CA . ASP A 1 99 ? -21.622 -4.486 19.612 1.00 92.44 99 ASP A CA 1
ATOM 817 C C . ASP A 1 99 ? -20.978 -4.754 20.981 1.00 92.44 99 ASP A C 1
ATOM 819 O O . ASP A 1 99 ? -21.644 -5.144 21.944 1.00 92.44 99 ASP A O 1
ATOM 823 N N . LEU A 1 100 ? -19.669 -4.508 21.102 1.00 93.75 100 LEU A N 1
ATOM 824 C CA . LEU A 1 100 ? -18.953 -4.627 22.370 1.00 93.75 100 LEU A CA 1
ATOM 825 C C . LEU A 1 100 ? -19.456 -3.596 23.389 1.00 93.75 100 LEU A C 1
ATOM 827 O O . LEU A 1 100 ? -19.665 -3.934 24.555 1.00 93.75 100 LEU A O 1
ATOM 831 N N . LYS A 1 101 ? -19.701 -2.354 22.956 1.00 95.00 101 LYS A N 1
ATOM 832 C CA . LYS A 1 101 ? -20.274 -1.299 23.801 1.00 95.00 101 LYS A CA 1
ATOM 833 C C . LYS A 1 101 ? -21.669 -1.672 24.294 1.00 95.00 101 LYS A C 1
ATOM 835 O O . LYS A 1 101 ? -21.948 -1.480 25.477 1.00 95.00 101 LYS A O 1
ATOM 840 N N . GLU A 1 102 ? -22.523 -2.207 23.424 1.00 94.94 102 GLU A N 1
ATOM 841 C CA . GLU A 1 102 ? -23.867 -2.652 23.798 1.00 94.94 102 GLU A CA 1
ATOM 842 C C . GLU A 1 102 ? -23.804 -3.773 24.840 1.00 94.94 102 GLU A C 1
ATOM 844 O O . GLU A 1 102 ? -24.388 -3.630 25.913 1.00 94.94 102 GLU A O 1
ATOM 849 N N . LYS A 1 103 ? -22.995 -4.815 24.603 1.00 95.62 103 LYS A N 1
ATOM 850 C CA . LYS A 1 103 ? -22.783 -5.911 25.567 1.00 95.62 103 LYS A CA 1
ATOM 851 C C . LYS A 1 103 ? -22.249 -5.432 26.915 1.00 95.62 103 LYS A C 1
ATOM 853 O O . LYS A 1 103 ? -22.688 -5.896 27.961 1.00 95.62 103 LYS A O 1
ATOM 858 N N . VAL A 1 104 ? -21.287 -4.510 26.921 1.00 96.25 104 VAL A N 1
ATOM 859 C CA . VAL A 1 104 ? -20.762 -3.950 28.177 1.00 96.25 104 VAL A CA 1
ATOM 860 C C . VAL A 1 104 ? -21.838 -3.130 28.891 1.00 96.25 104 VAL A C 1
ATOM 862 O O . VAL A 1 104 ? -21.937 -3.184 30.116 1.00 96.25 104 VAL A O 1
ATOM 865 N N . SER A 1 105 ? -22.654 -2.383 28.144 1.00 96.38 105 SER A N 1
ATOM 866 C CA . SER A 1 105 ? -23.747 -1.589 28.704 1.00 96.38 105 SER A CA 1
ATOM 867 C C . SER A 1 105 ? -24.827 -2.468 29.327 1.00 96.38 105 SER A C 1
ATOM 869 O O . SER A 1 105 ? -25.275 -2.157 30.428 1.00 96.38 105 SER A O 1
ATOM 871 N N . THR A 1 106 ? -25.227 -3.561 28.672 1.00 96.56 106 THR A N 1
ATOM 872 C CA . THR A 1 106 ? -26.236 -4.480 29.217 1.00 96.56 106 THR A CA 1
ATOM 873 C C . THR A 1 106 ? -25.742 -5.133 30.502 1.00 96.56 106 THR A C 1
ATOM 875 O O . THR A 1 106 ? -26.407 -5.014 31.526 1.00 96.56 106 THR A O 1
ATOM 878 N N . VAL A 1 107 ? -24.522 -5.682 30.502 1.00 97.38 107 VAL A N 1
ATOM 879 C CA . VAL A 1 107 ? -23.914 -6.294 31.699 1.00 97.38 107 VAL A CA 1
ATOM 880 C C . VAL A 1 107 ? -23.843 -5.303 32.863 1.00 97.38 107 VAL A C 1
ATOM 882 O O . VAL A 1 107 ? -24.160 -5.650 33.998 1.00 97.38 107 VAL A O 1
ATOM 885 N N . LYS A 1 108 ? -23.453 -4.050 32.601 1.00 96.81 108 LYS A N 1
ATOM 8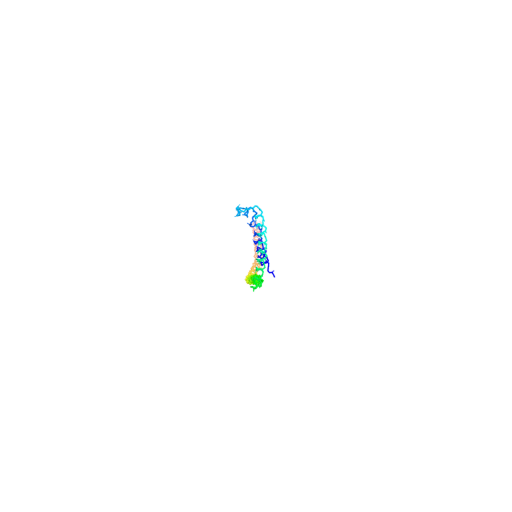86 C CA . LYS A 1 108 ? -23.404 -3.024 33.651 1.00 96.81 108 LYS A CA 1
ATOM 887 C C . LYS A 1 108 ? -24.788 -2.635 34.167 1.00 96.81 108 LYS A C 1
ATOM 889 O O . LYS A 1 108 ? -24.919 -2.376 35.359 1.00 96.81 108 LYS A O 1
ATOM 894 N N . MET A 1 109 ? -25.799 -2.570 33.303 1.00 97.38 109 MET A N 1
ATOM 895 C CA . MET A 1 109 ? -27.173 -2.268 33.719 1.00 97.38 109 MET A CA 1
ATOM 896 C C . MET A 1 109 ? -27.757 -3.389 34.579 1.00 97.38 109 MET A C 1
ATOM 898 O O . MET A 1 109 ? -28.361 -3.096 35.611 1.00 97.38 109 MET A O 1
ATOM 902 N N . ASP A 1 110 ? -27.514 -4.647 34.211 1.00 97.31 110 ASP A N 1
ATOM 903 C CA . ASP A 1 110 ? -27.925 -5.809 35.003 1.00 97.31 110 ASP A CA 1
ATOM 904 C C . ASP A 1 110 ? -27.261 -5.795 36.386 1.00 97.31 110 ASP A C 1
ATOM 906 O O . ASP A 1 110 ? -27.925 -5.996 37.404 1.00 97.31 110 ASP A O 1
ATOM 910 N N . GLU A 1 111 ? -25.969 -5.462 36.449 1.00 97.19 111 GLU A N 1
ATOM 911 C CA . GLU A 1 111 ? -25.246 -5.338 37.716 1.00 97.19 111 GLU A CA 1
ATOM 912 C C . GLU A 1 111 ? -25.786 -4.194 38.588 1.00 97.19 111 GLU A C 1
ATOM 914 O O . GLU A 1 111 ? -26.018 -4.376 39.783 1.00 97.19 111 GLU A O 1
ATOM 919 N N . ILE A 1 112 ? -26.063 -3.022 38.002 1.00 97.81 112 ILE A N 1
ATOM 920 C CA . ILE A 1 112 ? -26.686 -1.899 38.723 1.00 97.81 112 ILE A CA 1
ATOM 921 C C . ILE A 1 112 ? -28.052 -2.310 39.280 1.00 97.81 112 ILE A C 1
ATOM 923 O O . ILE A 1 112 ? -28.369 -1.993 40.428 1.00 97.81 112 ILE A O 1
ATOM 927 N N . GLN A 1 113 ? -28.859 -3.021 38.492 1.00 97.31 113 GLN A N 1
ATOM 928 C CA . GLN A 1 113 ? -30.176 -3.484 38.917 1.00 97.31 113 GLN A CA 1
ATOM 929 C C . GLN A 1 113 ? -30.068 -4.493 40.070 1.00 97.31 113 GLN A C 1
ATOM 931 O O . GLN A 1 113 ? -30.804 -4.383 41.056 1.00 97.31 113 GLN A O 1
ATOM 936 N N . ASN A 1 114 ? -29.112 -5.423 39.994 1.00 97.81 114 ASN A N 1
ATOM 937 C CA . ASN A 1 114 ? -28.823 -6.374 41.065 1.00 97.81 114 ASN A CA 1
ATOM 938 C C . ASN A 1 114 ? -28.415 -5.655 42.35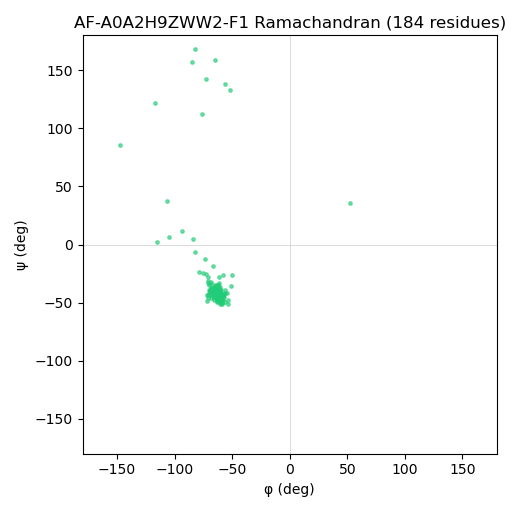5 1.00 97.81 114 ASN A C 1
ATOM 940 O O . ASN A 1 114 ? -29.024 -5.888 43.404 1.00 97.81 114 ASN A O 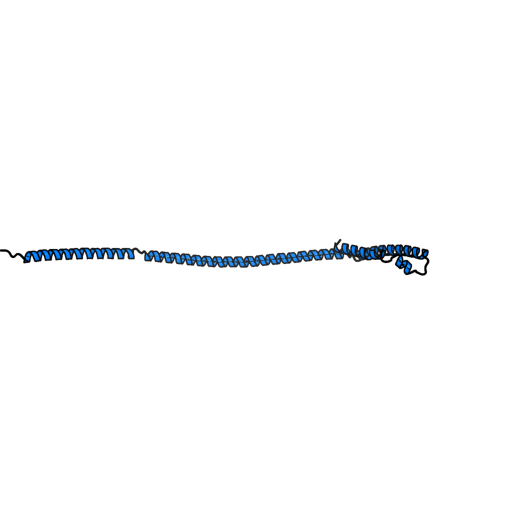1
ATOM 944 N N . LEU A 1 115 ? -27.450 -4.733 42.277 1.00 98.12 115 LEU A N 1
ATOM 945 C CA . LEU A 1 115 ? -26.975 -3.952 43.422 1.00 98.12 115 LEU A CA 1
ATOM 946 C C . LEU A 1 115 ? -28.089 -3.106 44.041 1.00 98.12 115 LEU A C 1
ATOM 948 O O . LEU A 1 115 ? -28.222 -3.068 45.262 1.00 98.12 115 LEU A O 1
ATOM 952 N N . LYS A 1 116 ? -28.940 -2.487 43.217 1.00 97.81 116 LYS A N 1
ATOM 953 C CA . LYS A 1 116 ? -30.106 -1.731 43.689 1.00 97.81 116 LYS A CA 1
ATOM 954 C C . LYS A 1 116 ? -31.088 -2.620 44.456 1.00 97.81 116 LYS A C 1
ATOM 956 O O . LYS A 1 116 ? -31.567 -2.221 45.514 1.00 97.81 116 LYS A O 1
ATOM 961 N N . SER A 1 117 ? -31.350 -3.833 43.964 1.00 97.06 117 SER A N 1
ATOM 962 C CA . SER A 1 117 ? -32.222 -4.793 44.656 1.00 97.06 117 SER A CA 1
ATOM 963 C C . SER A 1 117 ? -31.637 -5.260 45.994 1.00 97.06 117 SER A C 1
ATOM 965 O O . SER A 1 117 ? -32.375 -5.472 46.956 1.00 97.06 117 SER A O 1
ATOM 967 N N . LEU A 1 118 ? -30.310 -5.402 46.074 1.00 97.56 118 LEU A N 1
ATOM 968 C CA . LEU A 1 118 ? -29.621 -5.787 47.300 1.00 97.56 118 LEU A CA 1
ATOM 969 C C . LEU A 1 118 ? -29.652 -4.653 48.327 1.00 97.56 118 LEU A C 1
ATOM 971 O O . LEU A 1 118 ? -29.943 -4.905 49.493 1.00 97.56 118 LEU A O 1
ATOM 975 N N . LEU A 1 119 ? -29.409 -3.417 47.882 1.00 98.06 119 LEU A N 1
ATOM 976 C CA . LEU A 1 119 ? -29.477 -2.226 48.724 1.00 98.06 119 LEU A CA 1
ATOM 977 C C . LEU A 1 119 ? -30.863 -2.084 49.363 1.00 98.06 119 LEU A C 1
ATOM 979 O O . LEU A 1 119 ? -30.956 -1.948 50.578 1.00 98.06 119 LEU A O 1
ATOM 983 N N . GLN A 1 120 ? -31.927 -2.219 48.566 1.00 97.44 120 GLN A N 1
ATOM 984 C CA . GLN A 1 120 ? -33.303 -2.138 49.058 1.00 97.44 120 GLN A CA 1
ATOM 985 C C . GLN A 1 120 ? -33.584 -3.178 50.157 1.00 97.44 120 GLN A C 1
ATOM 987 O O . GLN A 1 120 ? -34.160 -2.849 51.190 1.00 97.44 120 GLN A O 1
ATOM 992 N N . LYS A 1 121 ? -33.130 -4.427 49.978 1.00 97.19 121 LYS A N 1
ATOM 993 C CA . LYS A 1 121 ? -33.292 -5.476 51.002 1.00 97.19 121 LYS A CA 1
ATOM 994 C C . LYS A 1 121 ? -32.574 -5.129 52.306 1.00 97.19 121 LYS A C 1
ATOM 996 O O . LYS A 1 121 ? -33.101 -5.402 53.381 1.00 97.19 121 LYS A O 1
ATOM 1001 N N . VAL A 1 122 ? -31.373 -4.556 52.218 1.00 97.50 122 VAL A N 1
ATOM 1002 C CA . VAL A 1 122 ? -30.602 -4.132 53.397 1.00 97.50 122 VAL A CA 1
ATOM 1003 C C . VAL A 1 122 ? -31.284 -2.956 54.098 1.00 97.50 122 VAL A C 1
ATOM 1005 O O . VAL A 1 122 ? -31.361 -2.952 55.324 1.00 97.50 122 VAL A O 1
ATOM 1008 N N . GLU A 1 123 ? -31.821 -1.993 53.348 1.00 97.12 123 GLU A N 1
ATOM 1009 C CA . GLU A 1 123 ? -32.581 -0.867 53.903 1.00 97.12 123 GLU A CA 1
ATOM 1010 C C . GLU A 1 123 ? -33.833 -1.347 54.649 1.00 97.12 123 GLU A C 1
ATOM 1012 O O . GLU A 1 123 ? -34.022 -0.978 55.806 1.00 97.12 123 GLU A O 1
ATOM 1017 N N . GLU A 1 124 ? -34.629 -2.240 54.048 1.00 96.50 124 GLU A N 1
ATOM 1018 C CA . GLU A 1 124 ? -35.816 -2.841 54.677 1.00 96.50 124 GLU A CA 1
ATOM 1019 C C . GLU A 1 124 ? -35.466 -3.575 55.983 1.00 96.50 124 GLU A C 1
ATOM 1021 O O . GLU A 1 124 ? -36.145 -3.421 57.005 1.00 96.50 124 GLU A O 1
ATOM 1026 N N . GLN A 1 125 ? -34.372 -4.345 55.977 1.00 96.06 125 GLN A N 1
ATOM 1027 C CA . GLN A 1 125 ? -33.867 -5.018 57.175 1.00 96.06 125 GLN A CA 1
ATOM 1028 C C . GLN A 1 125 ? -33.425 -4.023 58.251 1.00 96.06 125 GLN A C 1
ATOM 1030 O O . GLN A 1 125 ? -33.753 -4.216 59.424 1.00 96.06 125 GLN A O 1
ATOM 1035 N N . ASN A 1 126 ? -32.726 -2.950 57.868 1.00 97.06 126 ASN A N 1
ATOM 1036 C CA . ASN A 1 126 ? -32.273 -1.934 58.809 1.00 97.06 126 ASN A CA 1
ATOM 1037 C C . ASN A 1 126 ? -33.458 -1.197 59.450 1.00 97.06 126 ASN A C 1
ATOM 1039 O O . ASN A 1 126 ? -33.510 -1.075 60.671 1.00 97.06 126 ASN A O 1
ATOM 1043 N N . THR A 1 127 ? -34.467 -0.800 58.665 1.00 96.81 127 THR A N 1
ATOM 1044 C CA . THR A 1 127 ? -35.685 -0.164 59.199 1.00 96.81 127 THR A CA 1
ATOM 1045 C C . THR A 1 127 ? -36.431 -1.092 60.163 1.00 96.81 127 THR A C 1
ATOM 1047 O O . THR A 1 127 ? -36.891 -0.660 61.221 1.00 96.81 127 THR A O 1
ATOM 1050 N N . SER A 1 128 ? -36.517 -2.389 59.844 1.00 95.94 128 SER A N 1
ATOM 1051 C CA . SER A 1 128 ? -37.106 -3.385 60.746 1.00 95.94 128 SER A CA 1
ATOM 1052 C C . SER A 1 128 ? -36.319 -3.517 62.056 1.00 95.94 128 SER A C 1
ATOM 1054 O O . SER A 1 128 ? -36.926 -3.615 63.124 1.00 95.94 128 SER A O 1
ATOM 1056 N N . MET A 1 129 ? -34.984 -3.541 62.000 1.00 96.19 129 MET A N 1
ATOM 1057 C CA . MET A 1 129 ? -34.135 -3.603 63.196 1.00 96.19 129 MET A CA 1
ATOM 1058 C C . MET A 1 129 ? -34.266 -2.340 64.050 1.00 96.19 129 MET A C 1
ATOM 1060 O O . MET A 1 129 ? -34.391 -2.441 65.269 1.00 96.19 129 MET A O 1
ATOM 1064 N N . GLU A 1 130 ? -34.295 -1.159 63.435 1.00 95.94 130 GLU A N 1
ATOM 1065 C CA . GLU A 1 130 ? -34.506 0.111 64.137 1.00 95.94 130 GLU A CA 1
ATOM 1066 C C . GLU A 1 130 ? -35.851 0.135 64.875 1.00 95.94 130 GLU A C 1
ATOM 1068 O O . GLU A 1 130 ? -35.897 0.493 66.055 1.00 95.94 130 GLU A O 1
ATOM 1073 N N . ALA A 1 131 ? -36.930 -0.329 64.234 1.00 94.00 131 ALA A N 1
ATOM 1074 C CA . ALA A 1 131 ? -38.246 -0.442 64.864 1.00 94.00 131 ALA A CA 1
ATOM 1075 C C . ALA A 1 131 ? -38.241 -1.403 66.070 1.00 94.00 131 ALA A C 1
ATOM 1077 O O . ALA A 1 131 ? -38.838 -1.104 67.106 1.00 94.00 131 ALA A O 1
ATOM 1078 N N . GLN A 1 132 ? -37.533 -2.535 65.969 1.00 93.06 132 GLN A N 1
ATOM 1079 C CA . GLN A 1 132 ? -37.366 -3.474 67.086 1.00 93.06 132 GLN A CA 1
ATOM 1080 C C . GLN A 1 132 ? -36.555 -2.868 68.239 1.00 93.06 132 GLN A C 1
ATOM 1082 O O . GLN A 1 132 ? -36.917 -3.026 69.404 1.00 93.06 132 GLN A O 1
ATOM 1087 N N . ILE A 1 133 ? -35.470 -2.150 67.940 1.00 93.62 133 ILE A N 1
ATOM 1088 C CA . ILE A 1 133 ? -34.669 -1.463 68.962 1.00 93.62 133 ILE A CA 1
ATOM 1089 C C . ILE A 1 133 ? -35.517 -0.413 69.689 1.00 93.62 133 ILE A C 1
ATOM 1091 O O . ILE A 1 133 ? -35.420 -0.279 70.911 1.00 93.62 133 ILE A O 1
ATOM 1095 N N . GLN A 1 134 ? -36.352 0.328 68.960 1.00 92.00 134 GLN A N 1
ATOM 1096 C CA . GLN A 1 134 ? -37.213 1.357 69.534 1.00 92.00 134 GLN A CA 1
ATOM 1097 C C . GLN A 1 134 ? -38.290 0.767 70.459 1.00 92.00 134 GLN A C 1
ATOM 1099 O O . GLN A 1 134 ? -38.452 1.250 71.580 1.00 92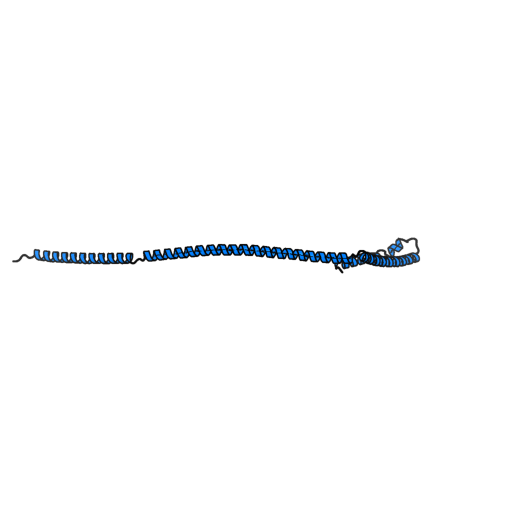.00 134 GLN A O 1
ATOM 1104 N N . SER A 1 135 ? -38.955 -0.321 70.058 1.00 88.69 135 SER A N 1
ATOM 1105 C CA . SER A 1 135 ? -39.964 -0.981 70.902 1.00 88.69 135 SER A CA 1
ATOM 1106 C C . SER A 1 135 ? -39.361 -1.588 72.175 1.00 88.69 135 SER A C 1
ATOM 1108 O O . SER A 1 135 ? -39.948 -1.493 73.258 1.00 88.69 135 SER A O 1
ATOM 1110 N N . LEU A 1 136 ? -38.151 -2.152 72.087 1.00 86.69 136 LEU A N 1
ATOM 1111 C CA . LEU A 1 136 ? -37.415 -2.644 73.253 1.00 86.69 136 LEU A CA 1
ATOM 1112 C C . LEU A 1 136 ? -37.059 -1.510 74.218 1.00 86.69 136 LEU A C 1
ATOM 1114 O O . LEU A 1 136 ? -37.238 -1.671 75.425 1.00 86.69 136 LEU A O 1
ATOM 1118 N N . LYS A 1 137 ? -36.618 -0.352 73.709 1.00 84.25 137 LYS A N 1
ATOM 1119 C CA . LYS A 1 137 ? -36.374 0.838 74.539 1.00 84.25 137 LYS A CA 1
ATOM 1120 C C . LYS A 1 137 ? -37.647 1.275 75.262 1.00 84.25 137 LYS A C 1
ATOM 1122 O O . LYS A 1 137 ? -37.616 1.457 76.473 1.00 84.25 137 LYS A O 1
ATOM 1127 N N . GLU A 1 138 ? -38.769 1.397 74.560 1.00 81.12 138 GLU A N 1
ATOM 1128 C CA . GLU A 1 138 ? -40.054 1.796 75.159 1.00 81.12 138 GLU A CA 1
ATOM 1129 C C . GLU A 1 138 ? -40.524 0.814 76.239 1.00 81.12 138 GLU A C 1
ATOM 1131 O O . GLU A 1 138 ? -40.977 1.230 77.305 1.00 81.12 138 GLU A O 1
ATOM 1136 N N . THR A 1 139 ? -40.328 -0.487 76.014 1.00 70.12 139 THR A N 1
ATOM 1137 C CA . THR A 1 139 ? -40.638 -1.534 76.999 1.00 70.12 139 THR A CA 1
ATOM 1138 C C . THR A 1 139 ? -39.721 -1.441 78.225 1.00 70.12 139 THR A C 1
ATOM 1140 O O . THR A 1 139 ? -40.179 -1.575 79.359 1.00 70.12 139 THR A O 1
ATOM 1143 N N . GLN A 1 140 ? -38.431 -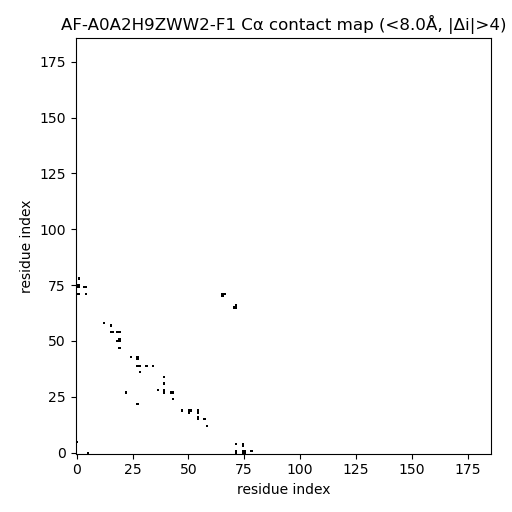1.158 78.022 1.00 64.25 140 GLN A N 1
ATOM 1144 C CA . GLN A 1 140 ? -37.446 -1.004 79.095 1.00 64.25 140 GLN A CA 1
ATOM 1145 C C . GLN A 1 140 ? -37.654 0.282 79.917 1.00 64.25 140 GLN A C 1
ATOM 1147 O O . GLN A 1 140 ? -37.349 0.301 81.108 1.00 64.25 140 GLN A O 1
ATOM 1152 N N . PHE A 1 141 ? -38.226 1.328 79.313 1.00 56.91 141 PHE A N 1
ATOM 1153 C CA . PHE A 1 141 ? -38.629 2.571 79.984 1.00 56.91 141 PHE A CA 1
ATOM 1154 C C . PHE A 1 141 ? -40.097 2.580 8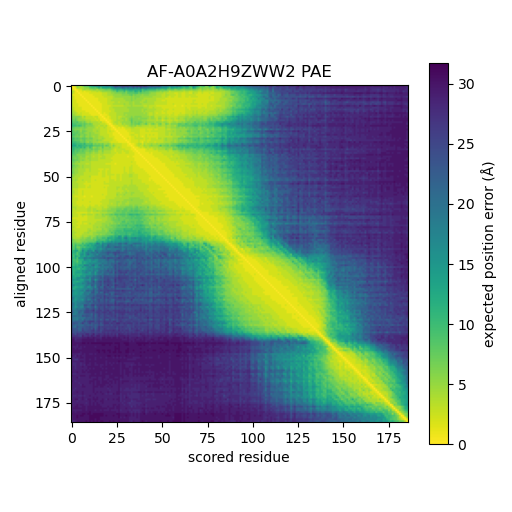0.443 1.00 56.91 141 PHE A C 1
ATOM 1156 O O . PHE A 1 141 ? -40.597 3.630 80.857 1.00 56.91 141 PHE A O 1
ATOM 1163 N N . SER A 1 142 ? -40.787 1.432 80.414 1.00 56.88 142 SER A N 1
ATOM 1164 C CA . SER A 1 142 ? -42.172 1.314 80.876 1.00 56.88 142 SER A CA 1
ATOM 1165 C C . SER A 1 142 ? -42.343 1.873 82.295 1.00 56.88 142 SER A C 1
ATOM 1167 O O . SER A 1 142 ? -41.585 1.555 83.223 1.00 56.88 142 SER A O 1
ATOM 1169 N N . VAL A 1 143 ? -43.396 2.684 82.443 1.00 57.47 143 VAL A N 1
ATOM 1170 C CA . VAL A 1 143 ? -43.875 3.327 83.677 1.00 57.47 143 VAL A CA 1
ATOM 1171 C C . VAL A 1 143 ? -44.015 2.329 84.830 1.00 57.47 143 VAL A C 1
ATOM 1173 O O . VAL A 1 143 ? -43.852 2.723 85.984 1.00 57.47 143 VAL A O 1
ATOM 1176 N N . ASP A 1 144 ? -44.227 1.042 84.545 1.00 59.66 144 ASP A N 1
ATOM 1177 C CA . ASP A 1 144 ? -44.363 -0.001 85.565 1.00 59.66 144 ASP A CA 1
ATOM 1178 C C . ASP A 1 144 ? -43.099 -0.191 86.405 1.00 59.66 144 ASP A C 1
ATOM 1180 O O . ASP A 1 144 ? -43.189 -0.352 87.623 1.00 59.66 144 ASP A O 1
ATOM 1184 N N . SER A 1 145 ? -41.915 -0.097 85.793 1.00 58.69 145 SER A N 1
ATOM 1185 C CA . SER A 1 145 ? -40.647 -0.222 86.523 1.00 58.69 145 SER A CA 1
ATOM 1186 C C . SER A 1 145 ? -40.438 0.950 87.489 1.00 58.69 145 SER A C 1
ATOM 1188 O O . SER A 1 145 ? -40.092 0.757 88.655 1.00 58.69 145 SER A O 1
ATOM 1190 N N . LYS A 1 146 ? -40.737 2.173 87.038 1.00 60.44 146 LYS A N 1
ATOM 1191 C CA . LYS A 1 146 ? -40.602 3.404 87.826 1.00 60.44 146 LYS A CA 1
ATOM 1192 C C . LYS A 1 146 ? -41.646 3.483 88.946 1.00 60.44 146 LYS A C 1
ATOM 1194 O O . LYS A 1 146 ? -41.307 3.802 90.081 1.00 60.44 146 LYS A O 1
ATOM 1199 N N . ASN A 1 147 ? -42.891 3.109 88.654 1.00 64.06 147 ASN A N 1
ATOM 1200 C CA . ASN A 1 147 ? -44.004 3.122 89.605 1.00 64.06 147 ASN A CA 1
ATOM 1201 C C . ASN A 1 147 ? -43.859 2.029 90.682 1.00 64.06 147 ASN A C 1
ATOM 1203 O O . ASN A 1 147 ? -44.199 2.244 91.84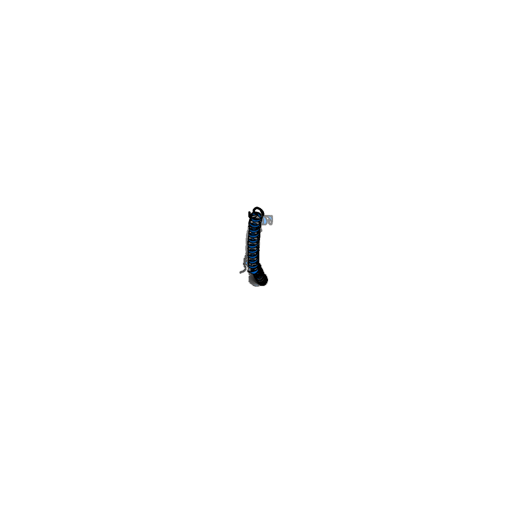5 1.00 64.06 147 ASN A O 1
ATOM 1207 N N . ALA A 1 148 ? -43.302 0.863 90.333 1.00 65.69 148 ALA A N 1
ATOM 1208 C CA . ALA A 1 148 ? -42.978 -0.177 91.308 1.00 65.69 148 ALA A CA 1
ATOM 1209 C C . ALA A 1 148 ? -41.882 0.277 92.287 1.00 65.69 148 ALA A C 1
ATOM 1211 O O . ALA A 1 148 ? -42.031 0.096 93.497 1.00 65.69 148 ALA A O 1
ATOM 1212 N N . VAL A 1 149 ? -40.820 0.919 91.787 1.00 71.62 149 VAL A N 1
ATOM 1213 C CA . VAL A 1 149 ? -39.741 1.466 92.628 1.00 71.62 149 VAL A CA 1
ATOM 1214 C C . VAL A 1 149 ? -40.269 2.555 93.561 1.00 71.62 149 VAL A C 1
ATOM 1216 O O . VAL A 1 149 ? -39.957 2.545 94.750 1.00 71.62 149 VAL A O 1
ATOM 1219 N N . GLU A 1 150 ? -41.121 3.449 93.065 1.00 74.06 150 GLU A N 1
ATOM 1220 C CA . GLU A 1 150 ? -41.688 4.543 93.857 1.00 74.06 150 GLU A CA 1
ATOM 1221 C C . GLU A 1 150 ? -42.651 4.043 94.948 1.00 74.06 150 GLU A C 1
ATOM 1223 O O . GLU A 1 150 ? -42.579 4.491 96.094 1.00 74.06 150 GLU A O 1
ATOM 1228 N N . LYS A 1 151 ? -43.469 3.019 94.657 1.00 77.44 151 LYS A N 1
ATOM 1229 C CA . LYS A 1 151 ? -44.299 2.338 95.669 1.00 77.44 151 LYS A CA 1
ATOM 1230 C C . LYS A 1 151 ? -43.467 1.667 96.759 1.00 77.44 151 LYS A C 1
ATOM 1232 O O . LYS A 1 151 ? -43.813 1.780 97.936 1.00 77.44 151 LYS A O 1
ATOM 1237 N N . VAL A 1 152 ? -42.380 0.986 96.391 1.00 78.62 152 VAL A N 1
ATOM 1238 C CA . VAL A 1 152 ? -41.460 0.373 97.364 1.00 78.62 152 VAL A CA 1
ATOM 1239 C C . VAL A 1 152 ? -40.804 1.451 98.224 1.00 78.62 152 VAL A C 1
ATOM 1241 O O . VAL A 1 152 ? -40.740 1.299 99.444 1.00 78.62 152 VAL A O 1
ATOM 1244 N N . TYR A 1 153 ? -40.394 2.567 97.619 1.00 80.50 153 TYR A N 1
ATOM 1245 C CA . TYR A 1 153 ? -39.806 3.699 98.334 1.00 80.50 153 TYR A CA 1
ATOM 1246 C C . TYR A 1 153 ? -40.782 4.293 99.358 1.00 80.50 153 TYR A C 1
ATOM 1248 O O . TYR A 1 153 ? -40.424 4.500 100.521 1.00 80.50 153 TYR A O 1
ATOM 1256 N N . HIS A 1 154 ? -42.044 4.492 98.964 1.00 80.06 154 HIS A N 1
ATOM 1257 C CA . HIS A 1 154 ? -43.088 4.982 99.862 1.00 80.06 154 HIS A CA 1
ATOM 1258 C C . HIS A 1 154 ? -43.403 4.005 100.995 1.00 80.06 154 HIS A C 1
ATOM 1260 O O . HIS A 1 154 ? -43.518 4.418 102.150 1.00 80.06 154 HIS A O 1
ATOM 1266 N N . HIS A 1 155 ? -43.494 2.711 100.687 1.00 79.31 155 HIS A N 1
ATOM 1267 C CA . HIS A 1 155 ? -43.734 1.674 101.684 1.00 79.31 155 HIS A CA 1
ATOM 1268 C C . HIS A 1 155 ? -42.600 1.612 102.715 1.00 79.31 155 HIS A C 1
ATOM 1270 O O . HIS A 1 155 ? -42.856 1.588 103.919 1.00 79.31 155 HIS A O 1
ATOM 1276 N N . TYR A 1 156 ? -41.345 1.667 102.261 1.00 79.50 156 TYR A N 1
ATOM 1277 C CA . TYR A 1 156 ? -40.181 1.648 103.143 1.00 79.50 156 TYR A CA 1
ATOM 1278 C C . TYR A 1 156 ? -40.159 2.867 104.074 1.00 79.50 156 TYR A C 1
ATOM 1280 O O . TYR A 1 156 ? -39.963 2.720 105.281 1.00 79.50 156 TYR A O 1
ATOM 1288 N N . HIS A 1 157 ? -40.446 4.062 103.546 1.00 77.50 157 HIS A N 1
ATOM 1289 C CA . HIS A 1 157 ? -40.524 5.289 104.343 1.00 77.50 157 HIS A CA 1
ATOM 1290 C C . HIS A 1 157 ? -41.647 5.249 105.388 1.00 77.50 157 HIS A C 1
ATOM 1292 O O . HIS A 1 157 ? -41.436 5.653 106.534 1.00 77.50 157 HIS A O 1
ATOM 1298 N N . TYR A 1 158 ? -42.820 4.730 105.017 1.00 77.94 158 TYR A N 1
ATOM 1299 C CA . TYR A 1 158 ? -43.957 4.584 105.923 1.00 77.94 158 TYR A CA 1
ATOM 1300 C C . TYR A 1 158 ? -43.640 3.624 107.079 1.00 77.94 158 TYR A C 1
ATOM 1302 O O . TYR A 1 158 ? -43.834 3.971 108.245 1.00 77.94 158 TYR A O 1
ATOM 1310 N N . TYR A 1 159 ? -43.065 2.454 106.782 1.00 73.94 159 TYR A N 1
ATOM 1311 C CA . TYR A 1 159 ? -42.647 1.492 107.808 1.00 73.94 159 TYR A CA 1
ATOM 1312 C C . TYR A 1 159 ? -41.567 2.054 108.731 1.00 73.94 159 TYR A C 1
ATOM 1314 O O . TYR A 1 159 ? -41.615 1.835 109.943 1.00 73.94 159 TYR A O 1
ATOM 1322 N N . HIS A 1 160 ? -40.609 2.804 108.186 1.00 74.88 160 HIS A N 1
ATOM 1323 C CA . HIS A 1 160 ? -39.550 3.405 108.988 1.00 74.88 160 HIS A CA 1
ATOM 1324 C C . HIS A 1 160 ? -40.091 4.489 109.933 1.00 74.88 160 HIS A C 1
ATOM 1326 O O . HIS A 1 160 ? -39.695 4.536 111.098 1.00 74.88 160 HIS A O 1
ATOM 1332 N N . TYR A 1 161 ? -41.036 5.311 109.464 1.00 77.38 161 TYR A N 1
ATOM 1333 C CA . TYR A 1 161 ? -41.715 6.327 110.273 1.00 77.38 161 TYR A CA 1
ATOM 1334 C C . TYR A 1 161 ? -42.535 5.700 111.410 1.00 77.38 161 TYR A C 1
ATOM 1336 O O . TYR A 1 161 ? -42.366 6.070 112.573 1.00 77.38 161 TYR A O 1
ATOM 1344 N N . TYR A 1 162 ? -43.354 4.686 111.107 1.00 71.88 162 TYR A N 1
ATOM 1345 C CA . TYR A 1 162 ? -44.133 3.973 112.124 1.00 71.88 162 TYR A CA 1
ATOM 1346 C C . TYR A 1 162 ? -43.247 3.264 113.145 1.00 71.88 162 TYR A C 1
ATOM 1348 O O . TYR A 1 162 ? -43.500 3.353 114.344 1.00 71.88 162 TYR A O 1
ATOM 1356 N N . ARG A 1 163 ? -42.172 2.604 112.704 1.00 72.69 163 ARG A N 1
ATOM 1357 C CA . ARG A 1 163 ? -41.237 1.931 113.610 1.00 72.69 163 ARG A CA 1
ATOM 1358 C C . ARG A 1 163 ? -40.547 2.918 114.552 1.00 72.69 163 ARG A C 1
ATOM 1360 O O . ARG A 1 163 ? -40.425 2.618 115.735 1.00 72.69 163 ARG A O 1
ATOM 1367 N N . ILE A 1 164 ? -40.117 4.081 114.059 1.00 74.50 164 ILE A N 1
ATOM 1368 C CA . ILE A 1 164 ? -39.509 5.121 114.903 1.00 74.50 164 ILE A CA 1
ATOM 1369 C C . ILE A 1 164 ? -40.521 5.632 115.934 1.00 74.50 164 ILE A C 1
ATOM 1371 O O . ILE A 1 164 ? -40.183 5.690 117.113 1.00 74.50 164 ILE A O 1
ATOM 1375 N N . ASN A 1 165 ? -41.756 5.919 115.519 1.00 70.12 165 ASN A N 1
ATOM 1376 C CA . ASN A 1 165 ? -42.790 6.446 116.413 1.00 70.12 165 ASN A CA 1
ATOM 1377 C C . ASN A 1 165 ? -43.266 5.429 117.460 1.00 70.12 165 ASN A C 1
ATOM 1379 O O . ASN A 1 165 ? -43.516 5.784 118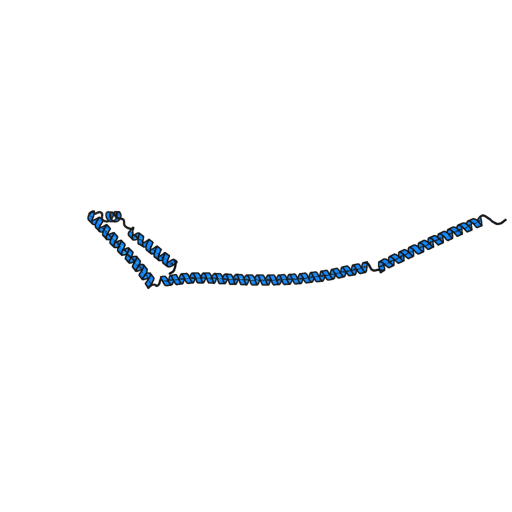.609 1.00 70.12 165 ASN A O 1
ATOM 1383 N N . VAL A 1 166 ? -43.368 4.147 117.101 1.00 69.56 166 VAL A N 1
ATOM 1384 C CA . VAL A 1 166 ? -43.699 3.088 118.067 1.00 69.56 166 VAL A CA 1
ATOM 1385 C C . VAL A 1 166 ? -42.561 2.912 119.070 1.00 69.56 166 VAL A C 1
ATOM 1387 O O . VAL A 1 166 ? -42.816 2.794 120.265 1.00 69.56 166 VAL A O 1
ATOM 1390 N N . LEU A 1 167 ? -41.303 2.951 118.619 1.00 69.12 167 LEU A N 1
ATOM 1391 C CA . LEU A 1 167 ? -40.142 2.861 119.508 1.00 69.12 167 LEU A CA 1
ATOM 1392 C C . LEU A 1 167 ? -39.981 4.099 120.400 1.00 69.12 167 LEU A C 1
ATOM 1394 O O . LEU A 1 167 ? -39.557 3.951 121.546 1.00 69.12 167 LEU A O 1
ATOM 1398 N N . SER A 1 168 ? -40.322 5.301 119.923 1.00 68.88 168 SER A N 1
ATOM 1399 C CA . SER A 1 168 ? -40.349 6.502 120.764 1.00 68.88 168 SER A CA 1
ATOM 1400 C C . SER A 1 168 ? -41.478 6.426 121.788 1.00 68.88 168 SER A C 1
ATOM 1402 O O . SER A 1 168 ? -41.227 6.639 122.966 1.00 68.88 168 SER A O 1
ATOM 1404 N N . SER A 1 169 ? -42.676 5.992 121.385 1.00 65.69 169 SER A N 1
ATOM 1405 C CA . SER A 1 169 ? -43.804 5.818 122.305 1.00 65.69 169 SER A CA 1
ATOM 1406 C C . SER A 1 169 ? -43.539 4.733 123.360 1.00 65.69 169 SER A C 1
ATOM 1408 O O . SER A 1 169 ? -43.915 4.905 124.515 1.00 65.69 169 SER A O 1
ATOM 1410 N N . PHE A 1 170 ? -42.845 3.643 123.005 1.00 63.50 170 PHE A N 1
ATOM 1411 C CA . PHE A 1 170 ? -42.390 2.629 123.967 1.00 63.50 170 PHE A CA 1
ATOM 1412 C C . PHE A 1 170 ? -41.320 3.171 124.915 1.00 63.50 170 PHE A C 1
ATOM 1414 O O . PHE A 1 170 ? -41.349 2.869 126.105 1.00 63.50 170 PHE A O 1
ATOM 1421 N N . ARG A 1 171 ? -40.379 3.974 124.404 1.00 63.84 171 ARG A N 1
ATOM 1422 C CA . ARG A 1 171 ? -39.356 4.639 125.221 1.00 63.84 171 ARG A CA 1
ATOM 1423 C C . ARG A 1 171 ? -39.989 5.597 126.227 1.00 63.84 171 ARG A C 1
ATOM 1425 O O . ARG A 1 171 ? -39.583 5.595 127.384 1.00 63.84 171 ARG A O 1
ATOM 1432 N N . ASP A 1 172 ? -40.982 6.371 125.804 1.00 66.56 172 ASP A N 1
ATOM 1433 C CA . ASP A 1 172 ? -41.693 7.316 126.664 1.00 66.56 172 ASP A CA 1
ATOM 1434 C C . ASP A 1 172 ? -42.555 6.585 127.705 1.00 66.56 172 ASP A C 1
ATOM 1436 O O . ASP A 1 172 ? -42.513 6.938 128.882 1.00 66.56 172 ASP A O 1
ATOM 1440 N N . ALA A 1 173 ? -43.229 5.493 127.326 1.00 59.94 173 ALA A N 1
ATOM 1441 C CA . ALA A 1 173 ? -43.963 4.636 128.260 1.00 59.94 173 ALA A CA 1
ATOM 1442 C C . ALA A 1 173 ? -43.044 3.953 129.291 1.00 59.94 173 ALA A C 1
ATOM 1444 O O . ALA A 1 173 ? -43.368 3.924 130.476 1.00 59.94 173 ALA A O 1
ATOM 1445 N N . TYR A 1 174 ? -41.866 3.467 128.879 1.00 59.47 174 TYR A N 1
ATOM 1446 C CA . TYR A 1 174 ? -40.857 2.939 129.807 1.00 59.47 174 TYR A CA 1
ATOM 1447 C C . TYR A 1 174 ? -40.320 4.020 130.748 1.00 59.47 174 TYR A C 1
ATOM 1449 O O . TYR A 1 174 ? -40.061 3.736 131.914 1.00 59.47 174 TYR A O 1
ATOM 1457 N N . ARG A 1 175 ? -40.167 5.260 130.269 1.00 59.31 175 ARG A N 1
ATOM 1458 C CA . ARG A 1 175 ? -39.706 6.397 131.078 1.00 59.31 175 ARG A CA 1
ATOM 1459 C C . ARG A 1 175 ? -40.738 6.809 132.131 1.00 59.31 175 ARG A C 1
ATOM 1461 O O . ARG A 1 175 ? -40.349 7.127 133.250 1.00 59.31 175 ARG A O 1
ATOM 1468 N N . ILE A 1 176 ? -42.026 6.765 131.788 1.00 58.94 176 ILE A N 1
ATOM 1469 C CA . ILE A 1 176 ? -43.142 7.034 132.709 1.00 58.94 176 ILE A CA 1
ATOM 1470 C C . ILE A 1 176 ? -43.283 5.890 133.725 1.00 58.94 176 ILE A C 1
ATOM 1472 O O . ILE A 1 176 ? -43.307 6.145 134.925 1.00 58.94 176 ILE A O 1
ATOM 1476 N N . GLY A 1 177 ? -43.246 4.631 133.273 1.00 57.91 177 GLY A N 1
ATOM 1477 C CA . GLY A 1 177 ? -43.325 3.462 134.155 1.00 57.91 177 GLY A CA 1
ATOM 1478 C C . GLY A 1 177 ? -42.159 3.353 135.145 1.00 57.91 177 GLY A C 1
ATOM 1479 O O . GLY A 1 177 ? -42.367 2.979 136.295 1.00 57.91 177 GLY A O 1
ATOM 1480 N N . PHE A 1 178 ? -40.940 3.749 134.753 1.00 53.59 178 PHE A N 1
ATOM 1481 C CA . PHE A 1 178 ? -39.804 3.822 135.684 1.00 53.59 178 PHE A CA 1
ATOM 1482 C C . PHE A 1 178 ? -39.930 4.971 136.697 1.00 53.59 178 PHE A C 1
ATOM 1484 O O . PHE A 1 178 ? -39.483 4.828 137.837 1.00 53.59 178 PHE A O 1
ATOM 1491 N N . ALA A 1 179 ? -40.540 6.098 136.309 1.00 55.16 179 ALA A N 1
ATOM 1492 C CA . ALA A 1 179 ? -40.768 7.231 137.206 1.00 55.16 179 ALA A CA 1
ATOM 1493 C C . ALA A 1 179 ? -41.847 6.931 138.267 1.00 55.16 179 ALA A C 1
ATOM 1495 O O . ALA A 1 179 ? -41.734 7.405 139.395 1.00 55.16 179 ALA A O 1
ATOM 1496 N N . GLU A 1 180 ? -42.841 6.095 137.946 1.00 54.34 180 GLU A N 1
ATOM 1497 C CA . GLU A 1 180 ? -43.906 5.684 138.875 1.00 54.34 180 GLU A CA 1
ATOM 1498 C C . GLU A 1 180 ? -43.467 4.589 139.871 1.00 54.34 180 GLU A C 1
ATOM 1500 O O . GLU A 1 180 ? -43.998 4.512 140.976 1.00 54.34 180 GLU A O 1
ATOM 1505 N N . THR A 1 181 ? -42.438 3.789 139.557 1.00 53.38 181 THR A N 1
ATOM 1506 C CA . THR A 1 181 ? -41.912 2.747 140.470 1.00 53.38 181 THR A CA 1
ATOM 1507 C C . THR A 1 181 ? -40.923 3.242 141.535 1.00 53.38 181 THR A C 1
ATOM 1509 O O . THR A 1 181 ? -40.539 2.470 142.412 1.00 53.38 181 THR A O 1
ATOM 1512 N N . LEU A 1 182 ? -40.510 4.514 141.488 1.00 50.38 182 LEU A N 1
ATOM 1513 C CA . LEU A 1 182 ? -39.554 5.110 142.437 1.00 50.38 182 LEU A CA 1
ATOM 1514 C C . LEU A 1 182 ? -40.201 6.041 143.476 1.00 50.38 182 LEU A C 1
ATOM 1516 O O . LEU A 1 182 ? -39.477 6.662 144.251 1.00 50.38 182 LEU A O 1
ATOM 1520 N N . ASN A 1 183 ? -41.536 6.130 143.536 1.00 54.34 183 ASN A N 1
ATOM 1521 C CA . ASN A 1 183 ? -42.211 6.961 144.535 1.00 54.34 183 ASN A CA 1
ATOM 1522 C C . ASN A 1 183 ? -43.566 6.367 144.983 1.00 54.34 183 ASN A C 1
ATOM 1524 O O . ASN A 1 183 ? -44.609 6.710 144.423 1.00 54.34 183 ASN A O 1
ATOM 1528 N N . PRO A 1 184 ? -43.597 5.458 145.976 1.00 45.50 184 PRO A N 1
ATOM 1529 C CA . PRO A 1 184 ? -44.852 5.059 146.599 1.00 45.50 184 PRO A CA 1
ATOM 1530 C C . PRO A 1 184 ? -45.392 6.185 147.506 1.00 45.50 184 PRO A C 1
ATOM 1532 O O . PRO A 1 184 ? -44.615 6.849 148.194 1.00 45.50 184 PRO A O 1
ATOM 1535 N N . PRO A 1 185 ? -46.718 6.404 147.551 1.00 48.88 185 PRO A N 1
ATOM 1536 C CA . PRO A 1 185 ? -47.316 7.459 148.356 1.00 48.88 185 PRO A CA 1
ATOM 1537 C C . PRO A 1 185 ? -47.348 7.076 149.841 1.00 48.88 185 PRO A C 1
ATOM 1539 O O . PRO A 1 185 ? -48.117 6.194 150.230 1.00 48.88 185 PRO A O 1
ATOM 1542 N N . ARG A 1 186 ? -46.557 7.776 150.661 1.00 45.06 186 ARG A N 1
ATOM 1543 C CA . ARG A 1 186 ? -46.940 8.362 151.963 1.00 45.06 186 ARG A CA 1
ATOM 1544 C C . ARG A 1 186 ? -45.767 9.073 152.622 1.00 45.06 186 ARG A C 1
ATOM 1546 O O . ARG A 1 186 ? -44.710 8.430 152.780 1.00 45.06 186 ARG A O 1
#

Solvent-accessible surface area (backbone atoms only — not comparable to full-atom values): 10236 Å² total; per-residue (Å²): 131,33,70,67,55,54,52,50,53,52,50,52,52,58,61,54,52,48,59,74,66,68,67,54,68,64,56,48,45,60,75,46,60,91,54,55,70,70,56,41,54,52,50,48,54,52,48,54,52,49,44,53,52,48,48,52,51,52,53,53,49,51,52,49,52,39,59,76,69,39,46,62,61,51,44,42,48,50,55,49,51,55,54,50,53,52,52,52,52,51,53,52,51,52,51,50,52,50,55,52,49,51,55,53,49,51,55,51,50,53,49,51,52,52,52,51,57,52,50,52,55,53,50,56,50,48,54,53,50,52,53,52,55,51,52,50,49,54,61,74,65,34,64,65,64,58,52,52,51,50,52,50,51,52,51,54,52,52,53,51,52,52,51,51,52,52,53,48,52,49,50,52,50,52,52,51,56,57,59,60,74,75,60,81,95,128

Sequence (186 aa):
MSSQFIDLKKSFRISIQSLLTALSKEDVHGAFSMHTNAEKECLHRLLILVIKALHKNLEEKFEFECQERQVWAIFDKLERLVEEQKLDTLHADETFIRDLKEKVSTVKMDEIQNLKSLLQKVEEQNTSMEAQIQSLKETQFSVDSKNAVEKVYHHYHYYHYYRINVLSSFRDAYRIGFAETLNPPR

InterPro domains:
  IPR007128 Nuclear MIS12/MIND complex subunit PMF1/Nnf1 [PF03980] (50-137)
  IPR007128 Nuclear MIS12/MIND complex subunit PMF1/Nnf1 [PTHR15459] (3-140)